Protein AF-A0A6M0JS28-F1 (afdb_monomer)

Structure (mmCIF, N/CA/C/O backbone):
data_AF-A0A6M0JS28-F1
#
_entry.id   AF-A0A6M0JS28-F1
#
loop_
_atom_site.group_PDB
_atom_site.id
_atom_site.type_symbol
_atom_site.label_atom_id
_atom_site.label_alt_id
_atom_site.label_comp_id
_atom_site.label_asym_id
_atom_site.label_entity_id
_atom_site.label_seq_id
_atom_site.pdbx_PDB_ins_code
_atom_site.Cartn_x
_atom_site.Cartn_y
_atom_site.Cartn_z
_atom_site.occupancy
_atom_site.B_iso_or_equiv
_atom_site.auth_seq_id
_atom_site.auth_comp_id
_atom_site.auth_asym_id
_atom_site.auth_atom_id
_atom_site.pdbx_PDB_model_num
ATOM 1 N N . MET A 1 1 ? 9.566 23.009 -10.080 1.00 44.12 1 MET A N 1
ATOM 2 C CA . MET A 1 1 ? 10.390 22.094 -10.897 1.00 44.12 1 MET A CA 1
ATOM 3 C C . MET A 1 1 ? 10.088 20.653 -10.479 1.00 44.12 1 MET A C 1
ATOM 5 O O . MET A 1 1 ? 10.624 20.235 -9.464 1.00 44.12 1 MET A O 1
ATOM 9 N N . PRO A 1 2 ? 9.168 19.932 -11.157 1.00 49.81 2 PRO A N 1
ATOM 10 C CA . PRO A 1 2 ? 8.774 18.559 -10.805 1.00 49.81 2 PRO A CA 1
ATOM 11 C C . PRO A 1 2 ? 9.273 17.462 -11.776 1.00 49.81 2 PRO A C 1
ATOM 13 O O . PRO A 1 2 ? 8.940 16.294 -11.600 1.00 49.81 2 PRO A O 1
ATOM 16 N N . THR A 1 3 ? 10.061 17.802 -12.799 1.00 51.97 3 THR A N 1
ATOM 17 C CA . THR A 1 3 ? 10.463 16.901 -13.901 1.00 51.97 3 THR A CA 1
ATOM 18 C C . THR A 1 3 ? 11.464 15.809 -13.516 1.00 51.97 3 THR A C 1
ATOM 20 O O . THR A 1 3 ? 11.512 14.779 -14.184 1.00 51.97 3 THR A O 1
ATOM 23 N N . ASP A 1 4 ? 12.225 15.999 -12.440 1.00 59.59 4 ASP A N 1
ATOM 24 C CA . ASP A 1 4 ? 13.344 15.119 -12.081 1.00 59.59 4 ASP A CA 1
ATOM 25 C C . ASP A 1 4 ? 12.860 13.763 -11.528 1.00 59.59 4 ASP A C 1
ATOM 27 O O . ASP A 1 4 ? 13.203 12.693 -12.023 1.00 59.59 4 ASP A O 1
ATOM 31 N N . THR A 1 5 ? 11.893 13.794 -10.604 1.00 58.31 5 THR A N 1
ATOM 32 C CA . THR A 1 5 ? 11.297 12.574 -10.014 1.00 58.31 5 THR A CA 1
ATOM 33 C C . THR A 1 5 ? 10.550 11.677 -11.005 1.00 58.31 5 THR A C 1
ATOM 35 O O . THR A 1 5 ? 10.332 10.501 -10.729 1.00 58.31 5 THR A O 1
ATOM 38 N N . LEU A 1 6 ? 10.129 12.226 -12.146 1.00 61.44 6 LEU A N 1
ATOM 39 C CA . LEU A 1 6 ? 9.387 11.499 -13.176 1.00 61.44 6 LEU A CA 1
ATOM 40 C C . LEU A 1 6 ? 10.319 10.664 -14.061 1.00 61.44 6 LEU A C 1
ATOM 42 O O . LEU A 1 6 ? 9.947 9.568 -14.467 1.00 61.44 6 LEU A O 1
ATOM 46 N N . HIS A 1 7 ? 11.541 11.146 -14.303 1.00 69.25 7 HIS A N 1
ATOM 47 C CA . HIS A 1 7 ? 12.569 10.383 -15.015 1.00 69.25 7 HIS A CA 1
ATOM 48 C C . HIS A 1 7 ? 13.110 9.239 -14.148 1.00 69.25 7 HIS A C 1
ATOM 50 O O . HIS A 1 7 ? 13.369 8.151 -14.656 1.00 69.25 7 HIS A O 1
ATOM 56 N N . ARG A 1 8 ? 13.171 9.438 -12.827 1.00 85.31 8 ARG A N 1
ATOM 57 C CA . ARG A 1 8 ? 13.569 8.396 -11.869 1.00 85.31 8 ARG A CA 1
ATOM 58 C C . ARG A 1 8 ? 12.622 7.200 -11.834 1.00 85.31 8 ARG A C 1
ATOM 60 O O . ARG A 1 8 ? 13.072 6.073 -11.675 1.00 85.31 8 ARG A O 1
ATOM 67 N N . ASP A 1 9 ? 11.311 7.400 -11.994 1.00 87.44 9 ASP A N 1
ATOM 68 C CA . ASP A 1 9 ? 10.382 6.258 -12.023 1.00 87.44 9 ASP A CA 1
ATOM 69 C C . ASP A 1 9 ? 10.607 5.398 -13.280 1.00 87.44 9 ASP A C 1
ATOM 71 O O . ASP A 1 9 ? 10.405 4.189 -13.219 1.00 87.44 9 ASP A O 1
ATOM 75 N N . ALA A 1 10 ? 11.063 5.981 -14.396 1.00 92.31 10 ALA A N 1
ATOM 76 C CA . ALA A 1 10 ? 11.447 5.217 -15.581 1.00 92.31 10 ALA A CA 1
ATOM 77 C C . ALA A 1 10 ? 12.715 4.382 -15.337 1.00 92.31 10 ALA A C 1
ATOM 79 O O . ALA A 1 10 ? 12.742 3.220 -15.732 1.00 92.31 10 ALA A O 1
ATOM 80 N N . GLU A 1 11 ? 13.710 4.944 -14.646 1.00 94.38 11 GLU A N 1
ATOM 81 C CA . GLU A 1 11 ? 14.916 4.227 -14.207 1.00 94.38 11 GLU A CA 1
ATOM 82 C C . GLU A 1 11 ? 14.564 3.065 -13.271 1.00 94.38 11 GLU A C 1
ATOM 84 O O . GLU A 1 11 ? 15.036 1.947 -13.465 1.00 94.38 11 GLU A O 1
ATOM 89 N N . LEU A 1 12 ? 13.650 3.284 -12.320 1.00 94.88 12 LEU A N 1
ATOM 90 C CA . LEU A 1 12 ? 13.140 2.217 -11.461 1.00 94.88 12 LEU A CA 1
ATOM 91 C C . LEU A 1 12 ? 12.555 1.060 -12.283 1.00 94.88 12 LEU A C 1
ATOM 93 O O . LEU A 1 12 ? 12.798 -0.091 -11.943 1.00 94.88 12 LEU A O 1
ATOM 97 N N . LEU A 1 13 ? 11.825 1.323 -13.375 1.00 95.50 13 LEU A N 1
ATOM 98 C CA . LEU A 1 13 ? 11.325 0.240 -14.233 1.00 95.50 13 LEU A CA 1
ATOM 99 C C . LEU A 1 13 ? 12.459 -0.584 -14.856 1.00 95.50 13 LEU A C 1
ATOM 101 O O . LEU A 1 13 ? 12.306 -1.796 -14.978 1.00 95.50 13 LEU A O 1
ATOM 105 N N . ASP A 1 14 ? 13.580 0.034 -15.231 1.00 95.50 14 ASP A N 1
ATOM 106 C CA . ASP A 1 14 ? 14.743 -0.699 -15.748 1.00 95.50 14 ASP A CA 1
ATOM 107 C C . ASP A 1 14 ? 15.440 -1.507 -14.659 1.00 95.50 14 ASP A C 1
ATOM 109 O O . ASP A 1 14 ? 15.762 -2.672 -14.881 1.00 95.50 14 ASP A O 1
ATOM 113 N N . VAL A 1 15 ? 15.581 -0.940 -13.460 1.00 95.19 15 VAL A N 1
ATOM 114 C CA . VAL A 1 15 ? 16.108 -1.663 -12.295 1.00 95.19 15 VAL A CA 1
ATOM 115 C C . VAL A 1 15 ? 15.240 -2.881 -11.977 1.00 95.19 15 VAL A C 1
ATOM 117 O O . VAL A 1 15 ? 15.771 -3.961 -11.746 1.00 95.19 15 VAL A O 1
ATOM 120 N N . LEU A 1 16 ? 13.909 -2.756 -12.045 1.00 95.50 16 LEU A N 1
ATOM 121 C CA . LEU A 1 16 ? 12.998 -3.891 -11.864 1.00 95.50 16 LEU A CA 1
ATOM 122 C C . LEU A 1 16 ? 13.144 -4.944 -12.965 1.00 95.50 16 LEU A C 1
ATOM 124 O O . LEU A 1 16 ? 13.027 -6.131 -12.677 1.00 95.50 16 LEU A O 1
ATOM 128 N N . LYS A 1 17 ? 13.383 -4.535 -14.217 1.00 95.06 17 LYS A N 1
ATOM 129 C CA . LYS A 1 17 ? 13.618 -5.491 -15.307 1.00 95.06 17 LYS A CA 1
ATOM 130 C C . LYS A 1 17 ? 14.851 -6.330 -15.051 1.00 95.06 17 LYS A C 1
ATOM 132 O O . LYS A 1 17 ? 14.779 -7.542 -15.195 1.00 95.06 17 LYS A O 1
ATOM 137 N N . THR A 1 18 ? 15.942 -5.688 -14.654 1.00 93.88 18 THR A N 1
ATOM 138 C CA . THR A 1 18 ? 17.190 -6.383 -14.346 1.00 93.88 18 THR A CA 1
ATOM 139 C C . THR A 1 18 ? 17.042 -7.241 -13.093 1.00 93.88 18 THR A C 1
ATOM 141 O O . THR A 1 18 ? 17.352 -8.424 -13.132 1.00 93.88 18 THR A O 1
ATOM 144 N N . GLY A 1 19 ? 16.519 -6.679 -12.000 1.00 91.00 19 GLY A N 1
ATOM 145 C CA . GLY A 1 19 ? 16.440 -7.369 -10.712 1.00 91.00 19 GLY A CA 1
ATOM 146 C C . GLY A 1 19 ? 15.487 -8.560 -10.684 1.00 91.00 19 GLY A C 1
ATOM 147 O O . GLY A 1 19 ? 15.741 -9.518 -9.969 1.00 91.00 19 GLY A O 1
ATOM 148 N N . PHE A 1 20 ? 14.405 -8.531 -11.465 1.00 91.69 20 PHE A N 1
ATOM 149 C CA . PHE A 1 20 ? 13.419 -9.619 -11.513 1.00 91.69 20 PHE A CA 1
ATOM 150 C C . PHE A 1 20 ? 13.463 -10.435 -12.814 1.00 91.69 20 PHE A C 1
ATOM 152 O O . PHE A 1 20 ? 12.514 -11.169 -13.089 1.00 91.69 20 PHE A O 1
ATOM 159 N N . ASP A 1 21 ? 14.513 -10.280 -13.626 1.00 92.62 21 ASP A N 1
ATOM 160 C CA . ASP A 1 21 ? 14.675 -10.944 -14.930 1.00 92.62 21 ASP A CA 1
ATOM 161 C C . ASP A 1 21 ? 13.445 -10.789 -15.858 1.00 92.62 21 ASP A C 1
ATOM 163 O O . ASP A 1 21 ? 12.924 -11.723 -16.474 1.00 92.62 21 ASP A O 1
ATOM 167 N N . LEU A 1 22 ? 12.913 -9.564 -15.938 1.00 94.31 22 LEU A N 1
ATOM 168 C CA . LEU A 1 22 ? 11.749 -9.242 -16.765 1.00 94.31 22 LEU A CA 1
ATOM 169 C C . LEU A 1 22 ? 12.210 -8.742 -18.139 1.00 94.31 22 LEU A C 1
ATOM 171 O O . LEU A 1 22 ? 12.595 -7.585 -18.320 1.00 94.31 22 LEU A O 1
ATOM 175 N N . GLY A 1 23 ? 12.079 -9.597 -19.150 1.00 91.00 23 GLY A N 1
ATOM 176 C CA . GLY A 1 23 ? 12.509 -9.320 -20.526 1.00 91.00 23 GLY A CA 1
ATOM 177 C C . GLY A 1 23 ? 11.775 -8.183 -21.256 1.00 91.00 23 GLY A C 1
ATOM 178 O O . GLY A 1 23 ? 12.196 -7.774 -22.338 1.00 91.00 23 GLY A O 1
ATOM 179 N N . SER A 1 24 ? 10.679 -7.637 -20.719 1.00 95.12 24 SER A N 1
ATOM 180 C CA . SER A 1 24 ? 9.904 -6.596 -21.406 1.00 95.12 24 SER A CA 1
ATOM 181 C C . SER A 1 24 ? 9.074 -5.711 -20.479 1.00 95.12 24 SER A C 1
ATOM 183 O O . SER A 1 24 ? 8.615 -6.129 -19.419 1.00 95.12 24 SER A O 1
ATOM 185 N N . ASP A 1 25 ? 8.761 -4.503 -20.950 1.00 94.25 25 ASP A N 1
ATOM 186 C CA . ASP A 1 25 ? 7.827 -3.581 -20.289 1.00 94.25 25 ASP A CA 1
ATOM 187 C C . ASP A 1 25 ? 6.424 -4.196 -20.111 1.00 94.25 25 ASP A C 1
ATOM 189 O O . ASP A 1 25 ? 5.693 -3.844 -19.187 1.00 94.25 25 ASP A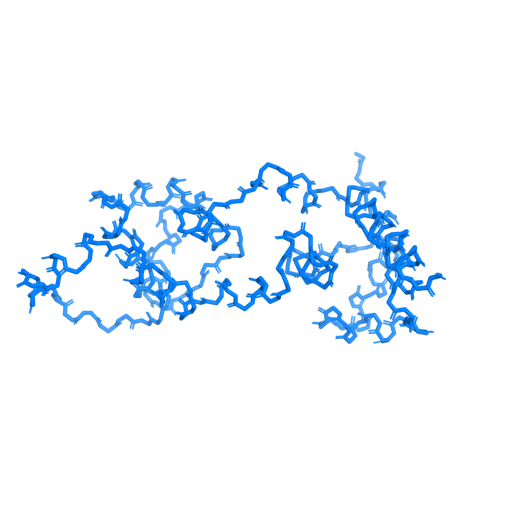 O 1
ATOM 193 N N . ALA A 1 26 ? 6.048 -5.157 -20.962 1.00 94.94 26 ALA A N 1
ATOM 194 C CA . ALA A 1 26 ? 4.818 -5.925 -20.802 1.00 94.94 26 ALA A CA 1
ATOM 195 C C . ALA A 1 26 ? 4.865 -6.861 -19.583 1.00 94.94 26 ALA A C 1
ATOM 197 O O . ALA A 1 26 ? 3.863 -6.983 -18.880 1.00 94.94 26 ALA A O 1
ATOM 198 N N . GLN A 1 27 ? 6.011 -7.492 -19.320 1.00 95.81 27 GLN A N 1
ATOM 199 C CA . GLN A 1 27 ? 6.215 -8.308 -18.122 1.00 95.81 27 GLN A CA 1
ATOM 200 C C . GLN A 1 27 ? 6.287 -7.438 -16.866 1.00 95.81 27 GLN A C 1
ATOM 202 O O . GLN A 1 27 ? 5.667 -7.791 -15.870 1.00 95.81 27 GLN A O 1
ATOM 207 N N . VAL A 1 28 ? 6.914 -6.257 -16.926 1.00 96.00 28 VAL A N 1
ATOM 208 C CA . VAL A 1 28 ? 6.884 -5.278 -15.819 1.00 96.00 28 VAL A CA 1
ATOM 209 C C . VAL A 1 28 ? 5.456 -4.820 -15.516 1.00 96.00 28 VAL A C 1
ATOM 211 O O . VAL A 1 28 ? 5.050 -4.763 -14.357 1.00 96.00 28 VAL A O 1
ATOM 214 N N . ALA A 1 29 ? 4.662 -4.534 -16.552 1.00 95.62 29 ALA A N 1
ATOM 215 C CA . ALA A 1 29 ? 3.252 -4.185 -16.402 1.00 95.62 29 ALA A CA 1
ATOM 216 C C . ALA A 1 29 ? 2.472 -5.302 -15.687 1.00 95.62 29 ALA A C 1
ATOM 218 O O . ALA A 1 29 ? 1.735 -5.029 -14.739 1.00 95.62 29 ALA A O 1
ATOM 219 N N . ALA A 1 30 ? 2.672 -6.554 -16.115 1.00 95.06 30 ALA A N 1
ATOM 220 C CA . ALA A 1 30 ? 2.045 -7.723 -15.506 1.00 95.06 30 ALA A CA 1
ATOM 221 C C . ALA A 1 30 ? 2.478 -7.906 -14.042 1.00 95.06 30 ALA A C 1
ATOM 223 O O . ALA A 1 30 ? 1.619 -8.033 -13.173 1.00 95.06 30 ALA A O 1
ATOM 224 N N . PHE A 1 31 ? 3.781 -7.820 -13.764 1.00 93.94 31 PHE A N 1
ATOM 225 C CA . PHE A 1 31 ? 4.363 -7.896 -12.422 1.00 93.94 31 PHE A CA 1
ATOM 226 C C . PHE A 1 31 ? 3.756 -6.849 -11.472 1.00 93.94 31 PHE A C 1
ATOM 228 O O . PHE A 1 31 ? 3.249 -7.171 -10.398 1.00 93.94 31 PHE A O 1
ATOM 235 N N . LEU A 1 32 ? 3.697 -5.585 -11.898 1.00 94.19 32 LEU A N 1
ATOM 236 C CA . LEU A 1 32 ? 3.118 -4.501 -11.096 1.00 94.19 32 LEU A CA 1
ATOM 237 C C . LEU A 1 32 ? 1.576 -4.517 -11.076 1.00 94.19 32 LEU A C 1
ATOM 239 O O . LEU A 1 32 ? 0.951 -3.846 -10.245 1.00 94.19 32 LEU A O 1
ATOM 243 N N . GLY A 1 33 ? 0.934 -5.305 -11.943 1.00 94.38 33 GLY A N 1
ATOM 244 C CA . GLY A 1 33 ? -0.517 -5.348 -12.127 1.00 94.38 33 GLY A CA 1
ATOM 245 C C . GLY A 1 33 ? -1.089 -4.029 -12.652 1.00 94.38 33 GLY A C 1
ATOM 246 O O . GLY A 1 33 ? -2.102 -3.552 -12.145 1.00 94.38 33 GLY A O 1
ATOM 247 N N . ILE A 1 34 ? -0.408 -3.407 -13.615 1.00 95.69 34 ILE A N 1
ATOM 248 C CA . ILE A 1 34 ? -0.834 -2.172 -14.288 1.00 95.69 34 ILE A CA 1
ATOM 249 C C . ILE A 1 34 ? -0.860 -2.365 -15.803 1.00 95.69 34 ILE A C 1
ATOM 251 O O . ILE A 1 34 ? -0.376 -3.359 -16.336 1.00 95.69 34 ILE A O 1
ATOM 255 N N . THR A 1 35 ? -1.449 -1.412 -16.525 1.00 95.75 35 THR A N 1
ATOM 256 C CA . THR A 1 35 ? -1.544 -1.503 -17.987 1.00 95.75 35 THR A CA 1
ATOM 257 C C . THR A 1 35 ? -0.233 -1.109 -18.670 1.00 95.75 35 THR A C 1
ATOM 259 O O . THR A 1 35 ? 0.544 -0.306 -18.146 1.00 95.75 35 THR A O 1
ATOM 262 N N . ARG A 1 36 ? -0.019 -1.595 -19.900 1.00 94.75 36 ARG A N 1
ATOM 263 C CA . ARG A 1 36 ? 1.101 -1.150 -20.752 1.00 94.75 36 ARG A CA 1
ATOM 264 C C . ARG A 1 36 ? 1.065 0.358 -21.011 1.00 94.75 36 ARG A C 1
ATOM 266 O O . ARG A 1 36 ? 2.109 0.995 -21.046 1.00 94.75 36 ARG A O 1
ATOM 273 N N . THR A 1 37 ? -0.129 0.939 -21.131 1.00 95.00 37 THR A N 1
ATOM 274 C CA . THR A 1 37 ? -0.311 2.390 -21.281 1.00 95.00 37 THR A CA 1
ATOM 275 C C . THR A 1 37 ? 0.189 3.147 -20.053 1.00 95.00 37 THR A C 1
ATOM 277 O O . THR A 1 37 ? 0.812 4.196 -20.186 1.00 95.00 37 THR A O 1
ATOM 280 N N . THR A 1 38 ? -0.027 2.604 -18.851 1.00 94.12 38 THR A N 1
ATOM 281 C CA . THR A 1 38 ? 0.519 3.170 -17.612 1.00 94.12 38 THR A CA 1
ATOM 282 C C . THR A 1 38 ? 2.045 3.121 -17.614 1.00 94.12 38 THR A C 1
ATOM 284 O O . THR A 1 38 ? 2.665 4.142 -17.336 1.00 94.12 38 THR A O 1
ATOM 287 N N . ILE A 1 39 ? 2.648 1.986 -17.992 1.00 95.38 39 ILE A N 1
ATOM 288 C CA . ILE A 1 39 ? 4.109 1.872 -18.137 1.00 95.38 39 ILE A CA 1
ATOM 289 C C . ILE A 1 39 ? 4.641 2.900 -19.136 1.00 95.38 39 ILE A C 1
ATOM 291 O O . ILE A 1 39 ? 5.555 3.645 -18.804 1.00 95.38 39 ILE A O 1
ATOM 295 N N . HIS A 1 40 ? 4.029 3.014 -20.315 1.00 94.19 40 HIS A N 1
ATOM 296 C CA . HIS A 1 40 ? 4.422 4.000 -21.320 1.00 94.19 40 HIS A CA 1
ATOM 297 C C . HIS A 1 40 ? 4.363 5.438 -20.775 1.00 94.19 40 HIS A C 1
ATOM 299 O O . HIS A 1 40 ? 5.298 6.216 -20.954 1.00 94.19 40 HIS A O 1
ATOM 305 N N . SER A 1 41 ? 3.304 5.791 -20.043 1.00 93.44 41 SER A N 1
ATOM 306 C CA . SER A 1 41 ? 3.205 7.100 -19.388 1.00 93.44 41 SER A CA 1
ATOM 307 C C . SER A 1 41 ? 4.298 7.320 -18.340 1.00 93.44 41 SER A C 1
ATOM 309 O O . SER A 1 41 ? 4.831 8.422 -18.266 1.00 93.44 41 SER A O 1
ATOM 311 N N . VAL A 1 42 ? 4.664 6.300 -17.559 1.00 93.88 42 VAL A N 1
ATOM 312 C CA . VAL A 1 42 ? 5.772 6.388 -16.591 1.00 93.88 42 VAL A CA 1
ATOM 313 C C . VAL A 1 42 ? 7.113 6.565 -17.308 1.00 93.88 42 VAL A C 1
ATOM 315 O O . VAL A 1 42 ? 7.864 7.472 -16.967 1.00 93.88 42 VAL A O 1
ATOM 318 N N . ARG A 1 43 ? 7.377 5.785 -18.364 1.00 93.12 43 ARG A N 1
ATOM 319 C CA . ARG A 1 43 ? 8.594 5.881 -19.192 1.00 93.12 43 ARG A CA 1
ATOM 320 C C . ARG A 1 43 ? 8.824 7.280 -19.759 1.00 93.12 43 ARG A C 1
ATOM 322 O O . ARG A 1 43 ? 9.956 7.739 -19.825 1.00 93.12 43 ARG A O 1
ATOM 329 N N . HIS A 1 44 ? 7.751 7.964 -20.151 1.00 91.38 44 HIS A N 1
ATOM 330 C CA . HIS A 1 44 ? 7.814 9.326 -20.687 1.00 91.38 44 HIS A CA 1
ATOM 331 C C . HIS A 1 44 ? 7.663 10.419 -19.624 1.00 91.38 44 HIS A C 1
ATOM 333 O O . HIS A 1 44 ? 7.415 11.574 -19.972 1.00 91.38 44 HIS A O 1
ATOM 339 N N . GLY A 1 45 ? 7.742 10.069 -18.337 1.00 88.12 45 GLY A N 1
ATOM 340 C CA . GLY A 1 45 ? 7.615 11.017 -17.237 1.00 88.12 45 GLY A CA 1
ATOM 341 C C . GLY A 1 45 ? 6.255 11.719 -17.175 1.00 88.12 45 GLY A C 1
ATOM 342 O O . GLY A 1 45 ? 6.142 12.819 -16.649 1.00 88.12 45 GLY A O 1
ATOM 343 N N . LYS A 1 46 ? 5.204 11.111 -17.731 1.00 88.75 46 LYS A N 1
ATOM 344 C CA . LYS A 1 46 ? 3.824 11.626 -17.703 1.00 88.75 46 LYS A CA 1
ATOM 345 C C . LYS A 1 46 ? 3.035 11.111 -16.499 1.00 88.75 46 LYS A C 1
ATOM 347 O O . LYS A 1 46 ? 1.975 11.646 -16.190 1.00 88.75 46 LYS A O 1
ATOM 352 N N . ALA A 1 47 ? 3.525 10.064 -15.838 1.00 89.88 47 ALA A N 1
ATOM 353 C CA . ALA A 1 47 ? 2.909 9.459 -14.665 1.00 89.88 47 ALA A CA 1
ATOM 354 C C . ALA A 1 47 ? 3.975 8.949 -13.686 1.00 89.88 47 ALA A C 1
ATOM 356 O O . ALA A 1 47 ? 5.127 8.751 -14.062 1.00 89.88 47 ALA A O 1
ATOM 357 N N . ARG A 1 48 ? 3.564 8.705 -12.438 1.00 90.44 48 ARG A N 1
ATOM 358 C CA . ARG A 1 48 ? 4.372 8.037 -11.407 1.00 90.44 48 ARG A CA 1
ATOM 359 C C . ARG A 1 48 ? 3.740 6.713 -11.015 1.00 90.44 48 ARG A C 1
ATOM 361 O O . ARG A 1 48 ? 2.524 6.545 -11.132 1.00 90.44 48 ARG A O 1
ATOM 368 N N . LEU A 1 49 ? 4.550 5.799 -10.495 1.00 91.75 49 LEU A N 1
ATOM 369 C CA . LEU A 1 49 ? 4.048 4.588 -9.862 1.00 91.75 49 LEU A CA 1
ATOM 370 C C . LEU A 1 49 ? 3.284 4.942 -8.585 1.00 91.75 49 LEU A C 1
ATOM 372 O O . LEU A 1 49 ? 3.792 5.637 -7.701 1.00 91.75 49 LEU A O 1
ATOM 376 N N . GLY A 1 50 ? 2.059 4.429 -8.491 1.00 91.69 50 GLY A N 1
ATOM 377 C CA . GLY A 1 50 ? 1.224 4.579 -7.311 1.00 91.69 50 GLY A CA 1
ATOM 378 C C . GLY A 1 50 ? 1.791 3.824 -6.110 1.00 91.69 50 GLY A C 1
ATOM 379 O O . GLY A 1 50 ? 2.6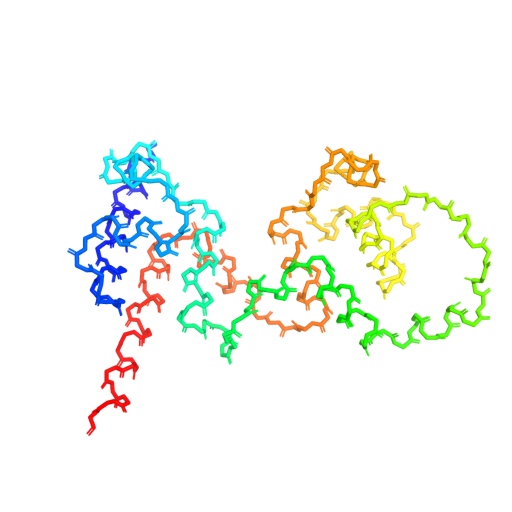13 2.913 -6.231 1.00 91.69 50 GLY A O 1
ATOM 380 N N . ILE A 1 51 ? 1.305 4.176 -4.920 1.00 91.19 51 ILE A N 1
ATOM 381 C CA . ILE A 1 51 ? 1.765 3.565 -3.667 1.00 91.19 51 ILE A CA 1
ATOM 382 C C . ILE A 1 51 ? 1.565 2.042 -3.637 1.00 91.19 51 ILE A C 1
ATOM 384 O O . ILE A 1 51 ? 2.388 1.335 -3.072 1.00 91.19 51 ILE A O 1
ATOM 388 N N . VAL A 1 52 ? 0.512 1.522 -4.278 1.00 91.25 52 VAL A N 1
ATOM 389 C CA . VAL A 1 52 ? 0.264 0.073 -4.357 1.00 91.25 52 VAL A CA 1
ATOM 390 C C . VAL A 1 52 ? 1.367 -0.623 -5.153 1.00 91.25 52 VAL A C 1
ATOM 392 O O . VAL A 1 52 ? 1.853 -1.663 -4.727 1.00 91.25 52 VAL A O 1
ATOM 395 N N . GLN A 1 53 ? 1.802 -0.044 -6.277 1.00 94.56 53 GLN A N 1
ATOM 396 C CA . GLN A 1 53 ? 2.903 -0.594 -7.074 1.00 94.56 53 GLN A CA 1
ATOM 397 C C . GLN A 1 53 ? 4.221 -0.541 -6.298 1.00 9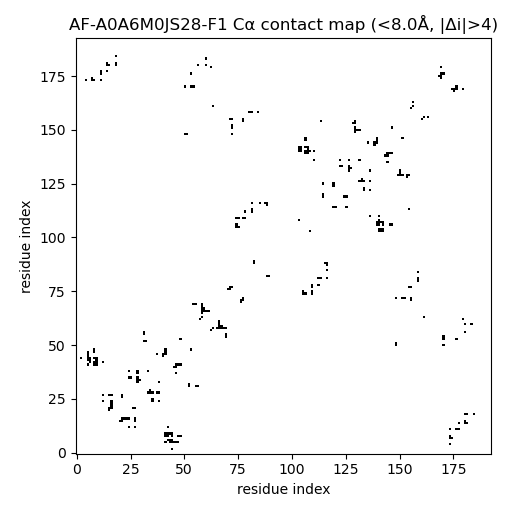4.56 53 GLN A C 1
ATOM 399 O O . GLN A 1 53 ? 4.962 -1.516 -6.294 1.00 94.56 53 GLN A O 1
ATOM 404 N N . ARG A 1 54 ? 4.482 0.556 -5.578 1.00 94.44 54 ARG A N 1
ATOM 405 C CA . ARG A 1 54 ? 5.664 0.677 -4.709 1.00 94.44 54 ARG A CA 1
ATOM 406 C C . ARG A 1 54 ? 5.655 -0.360 -3.583 1.00 94.44 54 ARG A C 1
ATOM 408 O O . ARG A 1 54 ? 6.671 -0.995 -3.338 1.00 94.44 54 ARG A O 1
ATOM 415 N N . LEU A 1 55 ? 4.500 -0.599 -2.960 1.00 91.44 55 LEU A N 1
ATOM 416 C CA . LEU A 1 55 ? 4.343 -1.647 -1.949 1.00 91.44 55 LEU A CA 1
ATOM 417 C C . LEU A 1 55 ? 4.540 -3.054 -2.516 1.00 91.44 55 LEU A C 1
ATOM 419 O O . LEU A 1 55 ? 5.150 -3.874 -1.843 1.00 91.44 55 LEU A O 1
ATOM 423 N N . LYS A 1 56 ? 4.084 -3.330 -3.746 1.00 91.94 56 LYS A N 1
ATOM 424 C CA . LYS A 1 56 ? 4.370 -4.606 -4.428 1.00 91.94 56 LYS A CA 1
ATOM 425 C C . LYS A 1 56 ? 5.862 -4.837 -4.580 1.00 91.94 56 LYS A C 1
ATOM 427 O O . LYS A 1 56 ? 6.335 -5.922 -4.272 1.00 91.94 56 LYS A O 1
ATOM 432 N N . ILE A 1 57 ? 6.599 -3.813 -5.003 1.00 94.06 57 ILE A N 1
ATOM 433 C CA . ILE A 1 57 ? 8.055 -3.902 -5.135 1.00 94.06 57 ILE A CA 1
ATOM 434 C C . ILE A 1 57 ? 8.685 -4.238 -3.776 1.00 94.06 57 ILE A C 1
ATOM 436 O O . ILE A 1 57 ? 9.444 -5.198 -3.690 1.00 94.06 57 ILE A O 1
ATOM 440 N N . LEU A 1 58 ? 8.311 -3.516 -2.711 1.00 91.81 58 LEU A N 1
ATOM 441 C CA . LEU A 1 58 ? 8.815 -3.772 -1.354 1.00 91.81 58 LEU A CA 1
ATOM 442 C C . LEU A 1 58 ? 8.489 -5.176 -0.833 1.00 91.81 58 LEU A C 1
ATOM 444 O O . LEU A 1 58 ? 9.316 -5.790 -0.160 1.00 91.81 58 LEU A O 1
ATOM 448 N N . ASP A 1 59 ? 7.290 -5.672 -1.128 1.00 89.62 59 ASP A N 1
ATOM 449 C CA . ASP A 1 59 ? 6.855 -7.009 -0.733 1.00 89.62 59 ASP A CA 1
ATOM 450 C C . ASP A 1 59 ? 7.675 -8.100 -1.435 1.00 89.62 59 ASP A C 1
ATOM 452 O O . ASP A 1 59 ? 8.136 -9.050 -0.800 1.00 89.62 59 ASP A O 1
ATOM 456 N N . HIS A 1 60 ? 7.934 -7.928 -2.735 1.00 89.81 60 HIS A N 1
ATOM 457 C CA . HIS A 1 60 ? 8.708 -8.882 -3.527 1.00 89.81 60 HIS A CA 1
ATOM 458 C C . HIS A 1 60 ? 10.179 -8.964 -3.109 1.00 89.81 60 HIS A C 1
ATOM 460 O O . HIS A 1 60 ? 10.707 -10.071 -3.011 1.00 89.81 60 HIS A O 1
ATOM 466 N N . ILE A 1 61 ? 10.815 -7.832 -2.791 1.00 89.69 61 ILE A N 1
ATOM 467 C CA . ILE A 1 61 ? 12.200 -7.820 -2.282 1.00 89.69 61 ILE A CA 1
ATOM 468 C C . ILE A 1 61 ? 12.297 -8.219 -0.800 1.00 89.69 61 ILE A C 1
ATOM 470 O O . ILE A 1 61 ? 13.381 -8.215 -0.225 1.00 89.69 61 ILE A O 1
ATOM 474 N N . GLY A 1 62 ? 11.169 -8.533 -0.146 1.00 85.25 62 GLY A N 1
ATOM 475 C CA . GLY A 1 62 ? 11.139 -8.898 1.269 1.00 85.25 62 GLY A CA 1
ATOM 476 C C . GLY A 1 62 ? 11.676 -7.790 2.175 1.00 85.25 62 GLY A C 1
ATOM 477 O O . GLY A 1 62 ? 12.374 -8.081 3.142 1.00 85.25 62 GLY A O 1
ATOM 478 N N . PHE A 1 63 ? 11.360 -6.525 1.878 1.00 83.69 63 PHE A N 1
ATOM 479 C CA . PHE A 1 63 ? 11.973 -5.348 2.511 1.00 83.69 63 PHE A CA 1
ATOM 480 C C . PHE A 1 63 ? 11.918 -5.348 4.051 1.00 83.69 63 PHE A C 1
ATOM 482 O O . PHE A 1 63 ? 12.820 -4.837 4.712 1.00 83.69 63 PHE A O 1
ATOM 489 N N . LEU A 1 64 ? 10.874 -5.945 4.636 1.00 75.88 64 LEU A N 1
ATOM 490 C CA . LEU A 1 64 ? 10.731 -6.130 6.084 1.00 75.88 64 LEU A CA 1
ATOM 491 C C . LEU A 1 64 ? 10.995 -7.563 6.566 1.00 75.88 64 LEU A C 1
ATOM 493 O O . LEU A 1 64 ? 10.449 -7.984 7.582 1.00 75.88 64 LEU A O 1
ATOM 497 N N . HIS A 1 65 ? 11.820 -8.326 5.855 1.00 68.31 65 HIS A N 1
ATOM 498 C CA . HIS A 1 65 ? 12.142 -9.724 6.171 1.00 68.31 65 HIS A CA 1
ATOM 499 C C . HIS A 1 65 ? 10.918 -10.667 6.180 1.00 68.31 65 HIS A C 1
ATOM 501 O O . HIS A 1 65 ? 10.992 -11.787 6.678 1.00 68.31 65 HIS A O 1
ATOM 507 N N . SER A 1 66 ? 9.789 -10.237 5.607 1.00 64.38 66 SER A N 1
ATOM 508 C CA . SER A 1 66 ? 8.586 -11.043 5.396 1.00 64.38 66 SER A CA 1
ATOM 509 C C . SER A 1 66 ? 8.063 -10.780 3.991 1.00 64.38 66 SER A C 1
ATOM 511 O O . SER A 1 66 ? 7.735 -9.642 3.660 1.00 64.38 66 SER A O 1
ATOM 513 N N . ARG A 1 67 ? 7.956 -11.838 3.184 1.00 64.19 67 ARG A N 1
ATOM 514 C CA . ARG A 1 67 ? 7.156 -11.839 1.949 1.00 64.19 67 ARG A CA 1
ATOM 515 C C . ARG A 1 67 ? 5.667 -11.937 2.345 1.00 64.19 67 ARG A C 1
ATOM 517 O O . ARG A 1 67 ? 5.383 -12.452 3.427 1.00 64.19 67 ARG A O 1
ATOM 524 N N . GLN A 1 68 ? 4.737 -11.463 1.509 1.00 71.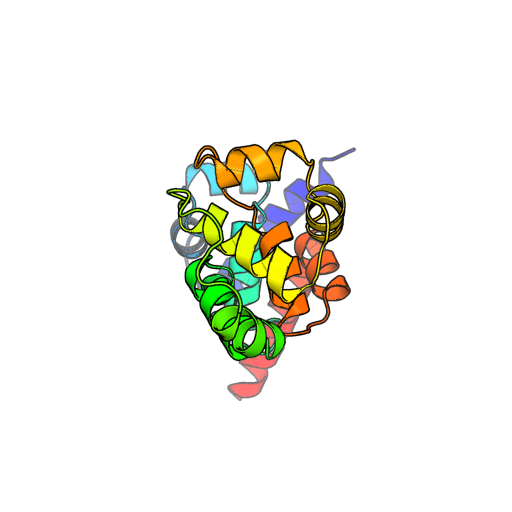50 68 GLN A N 1
ATOM 525 C CA . GLN A 1 68 ? 3.268 -11.428 1.732 1.00 71.50 68 GLN A CA 1
ATOM 526 C C . GLN A 1 68 ? 2.753 -10.293 2.632 1.00 71.50 68 GLN A C 1
ATOM 528 O O . GLN A 1 68 ? 1.648 -10.336 3.188 1.00 71.50 68 GLN A O 1
ATOM 533 N N . TRP A 1 69 ? 3.524 -9.224 2.773 1.00 77.44 69 TRP A N 1
ATOM 534 C CA . TRP A 1 69 ? 3.124 -8.068 3.550 1.00 77.44 69 TRP A CA 1
ATOM 535 C C . TRP A 1 69 ? 1.893 -7.369 2.953 1.00 77.44 69 TRP A C 1
ATOM 537 O O . TRP A 1 69 ? 1.014 -6.924 3.697 1.00 77.44 69 TRP A O 1
ATOM 547 N N . LEU A 1 70 ? 1.754 -7.362 1.624 1.00 80.75 70 LEU A N 1
ATOM 548 C CA . LEU A 1 70 ? 0.564 -6.832 0.955 1.00 80.75 70 LEU A CA 1
ATOM 549 C C . LEU A 1 70 ? -0.722 -7.566 1.330 1.00 80.75 70 LEU A C 1
ATOM 551 O O . LEU A 1 70 ? -1.743 -6.918 1.559 1.00 80.75 70 LEU A O 1
ATOM 555 N N . GLU A 1 71 ? -0.680 -8.894 1.435 1.00 83.62 71 GLU A N 1
ATOM 556 C CA . GLU A 1 71 ? -1.840 -9.677 1.863 1.00 83.62 71 GLU A CA 1
ATOM 557 C C . GLU A 1 71 ? -2.238 -9.309 3.287 1.00 83.62 71 GLU A C 1
ATOM 559 O O . GLU A 1 71 ? -3.420 -9.169 3.593 1.00 83.62 71 GLU A O 1
ATOM 564 N N . SER A 1 72 ? -1.265 -9.069 4.164 1.00 82.25 72 SER A N 1
ATOM 565 C CA . SER A 1 72 ? -1.563 -8.690 5.544 1.00 82.25 72 SER A CA 1
ATOM 566 C C . SER A 1 72 ? -2.204 -7.302 5.689 1.00 82.25 72 SER A C 1
ATOM 568 O O . SER A 1 72 ? -2.742 -7.008 6.753 1.00 82.25 72 SER A O 1
ATOM 570 N N . LEU A 1 73 ? -2.182 -6.467 4.639 1.00 86.00 73 LEU A N 1
ATOM 571 C CA . LEU A 1 73 ? -2.915 -5.199 4.588 1.00 86.00 73 LEU A CA 1
ATOM 572 C C . LEU A 1 73 ? -4.387 -5.379 4.199 1.00 86.00 73 LEU A C 1
ATOM 574 O O . LEU A 1 73 ? -5.148 -4.417 4.296 1.00 86.00 73 LEU A O 1
ATOM 578 N N . LEU A 1 74 ? -4.803 -6.569 3.753 1.00 88.00 74 LEU A N 1
ATOM 579 C CA . LEU A 1 74 ? -6.208 -6.832 3.459 1.00 88.00 74 LEU A CA 1
ATOM 580 C C . LEU A 1 74 ? -7.053 -6.725 4.736 1.00 88.00 74 LEU A C 1
ATOM 582 O O . LEU A 1 74 ? -6.599 -7.144 5.807 1.00 88.00 74 LEU A O 1
ATOM 586 N N . PRO A 1 75 ? -8.288 -6.205 4.640 1.00 86.75 75 PRO A N 1
ATOM 587 C CA . PRO A 1 75 ? -9.130 -5.967 5.807 1.00 86.75 75 PRO A CA 1
ATOM 588 C C . PRO A 1 75 ? -9.340 -7.195 6.692 1.00 86.75 75 PRO A C 1
ATOM 590 O O . PRO A 1 75 ? -9.194 -7.100 7.910 1.00 86.75 75 PRO A O 1
ATOM 593 N N . ASP A 1 76 ? -9.598 -8.357 6.093 1.00 88.62 76 ASP A N 1
ATOM 594 C CA . ASP A 1 76 ? -9.805 -9.608 6.827 1.00 88.62 76 ASP A CA 1
ATOM 595 C C . ASP A 1 76 ? -8.549 -10.042 7.586 1.00 88.62 76 ASP A C 1
ATOM 597 O O . ASP A 1 76 ? -8.616 -10.450 8.747 1.00 88.62 76 ASP A O 1
ATOM 601 N N . ASN A 1 77 ? -7.380 -9.886 6.963 1.00 88.56 77 ASN A N 1
ATOM 602 C CA . ASN A 1 77 ? -6.103 -10.254 7.564 1.00 88.56 77 ASN A CA 1
ATOM 603 C C . ASN A 1 77 ? -5.722 -9.311 8.708 1.00 88.56 77 ASN A C 1
ATOM 605 O O . ASN A 1 77 ? -5.271 -9.776 9.762 1.00 88.56 77 ASN A O 1
ATOM 609 N N . LEU A 1 78 ? -5.962 -8.006 8.543 1.00 89.81 78 LEU A N 1
ATOM 610 C CA . LEU A 1 78 ? -5.825 -7.027 9.621 1.00 89.81 78 LEU A CA 1
ATOM 611 C C . LEU A 1 78 ? -6.774 -7.362 10.769 1.00 89.81 78 LEU A C 1
ATOM 613 O O . LEU A 1 78 ? -6.332 -7.461 11.913 1.00 89.81 78 LEU A O 1
ATOM 617 N N . SER A 1 79 ? -8.043 -7.630 10.468 1.00 88.88 79 SER A N 1
ATOM 618 C CA . SER A 1 79 ? -9.042 -8.003 11.467 1.00 88.88 79 SER A CA 1
ATOM 619 C C . SER A 1 79 ? -8.643 -9.258 12.240 1.00 88.88 79 SER A C 1
ATOM 621 O O . SER A 1 79 ? -8.635 -9.265 13.475 1.00 88.88 79 SER A O 1
ATOM 623 N N . ALA A 1 80 ? -8.230 -10.311 11.537 1.00 87.75 80 ALA A N 1
ATOM 624 C CA . ALA A 1 80 ? -7.754 -11.546 12.145 1.00 87.75 80 ALA A CA 1
ATOM 625 C C . ALA A 1 80 ? -6.501 -11.326 13.004 1.00 87.75 80 ALA A C 1
ATOM 627 O O . ALA A 1 80 ? -6.328 -11.984 14.032 1.00 87.75 80 ALA A O 1
ATOM 628 N N . ARG A 1 81 ? -5.602 -10.422 12.602 1.00 88.69 81 ARG A N 1
ATOM 629 C CA . ARG A 1 81 ? -4.409 -10.086 13.387 1.00 88.69 81 ARG A CA 1
ATOM 630 C C . ARG A 1 81 ? -4.769 -9.309 14.650 1.00 88.69 81 ARG A C 1
ATOM 632 O O . ARG A 1 81 ? -4.327 -9.716 15.717 1.00 88.69 81 ARG A O 1
ATOM 639 N N . ILE A 1 82 ? -5.616 -8.285 14.557 1.00 89.06 82 ILE A N 1
ATOM 640 C CA . ILE A 1 82 ? -6.081 -7.499 15.712 1.00 89.06 82 ILE A CA 1
ATOM 641 C C . ILE A 1 82 ? -6.758 -8.400 16.749 1.00 89.06 82 ILE A C 1
ATOM 643 O O . ILE A 1 82 ? -6.481 -8.294 17.943 1.00 89.06 82 ILE A O 1
ATOM 647 N N . ARG A 1 83 ? -7.620 -9.324 16.303 1.00 87.06 83 ARG A N 1
ATOM 648 C CA . ARG A 1 83 ? -8.283 -10.287 17.197 1.00 87.06 83 ARG A CA 1
ATOM 649 C C . ARG A 1 83 ? -7.284 -11.203 17.906 1.00 87.06 83 ARG A C 1
ATOM 651 O O . ARG A 1 83 ? -7.488 -11.511 19.074 1.00 87.06 83 ARG A O 1
ATOM 658 N N . ARG A 1 84 ? -6.206 -11.613 17.227 1.00 84.94 84 ARG A N 1
ATOM 659 C CA . ARG A 1 84 ? -5.142 -12.444 17.816 1.00 84.94 84 ARG A CA 1
ATOM 660 C C . ARG A 1 84 ? -4.306 -11.694 18.852 1.00 84.94 84 ARG A C 1
ATOM 662 O O . ARG A 1 84 ? -3.919 -12.294 19.846 1.00 84.94 84 ARG A O 1
ATOM 669 N N . THR A 1 85 ? -4.013 -10.414 18.630 1.00 83.38 85 THR A N 1
ATOM 670 C CA . THR A 1 85 ? -3.124 -9.630 19.506 1.00 83.38 85 THR A CA 1
ATOM 671 C C . THR A 1 85 ? -3.849 -8.862 20.609 1.00 83.38 85 THR A C 1
ATOM 673 O O . THR A 1 85 ? -3.231 -8.503 21.610 1.00 83.38 85 THR A O 1
ATOM 676 N N . SER A 1 86 ? -5.153 -8.609 20.482 1.00 79.50 86 SER A N 1
ATOM 677 C CA . SER A 1 86 ? -5.896 -7.825 21.470 1.00 79.50 86 SER A CA 1
ATOM 678 C C . SER A 1 86 ? -6.527 -8.689 22.568 1.00 79.50 86 SER A C 1
ATOM 680 O O . SER A 1 86 ? -7.642 -9.197 22.437 1.00 79.50 86 SER A O 1
ATOM 682 N N . HIS A 1 87 ? -5.866 -8.756 23.726 1.00 66.19 87 HIS A N 1
ATOM 683 C CA . HIS A 1 87 ? -6.462 -9.290 24.961 1.00 66.19 87 HIS A CA 1
ATOM 684 C C . HIS A 1 87 ? -7.698 -8.490 25.425 1.00 66.19 87 HIS A C 1
ATOM 686 O O . HIS A 1 87 ? -8.613 -9.046 26.036 1.00 66.19 87 HIS A O 1
ATOM 692 N N . ALA A 1 88 ? -7.763 -7.191 25.107 1.00 61.09 88 ALA A N 1
ATOM 693 C CA . ALA A 1 88 ? -8.887 -6.322 25.452 1.00 61.09 88 ALA A CA 1
ATOM 694 C C . ALA A 1 88 ? -10.177 -6.691 24.695 1.00 61.09 88 ALA A C 1
ATOM 696 O O . ALA A 1 88 ? -11.268 -6.576 25.258 1.00 61.09 88 ALA A O 1
ATOM 697 N N . LEU A 1 89 ? -10.070 -7.185 23.454 1.00 62.66 89 LEU A N 1
ATOM 698 C CA . LEU A 1 89 ? -11.217 -7.701 22.698 1.00 62.66 89 LEU A CA 1
ATOM 699 C C . LEU A 1 89 ? -11.758 -9.003 23.298 1.00 62.66 89 LEU A C 1
ATOM 701 O O . LEU A 1 89 ? -12.975 -9.139 23.419 1.00 62.66 89 LEU A O 1
ATOM 705 N N . ALA A 1 90 ? -10.882 -9.905 23.756 1.00 60.16 90 ALA A N 1
ATOM 706 C CA . ALA A 1 90 ? -11.291 -11.127 24.454 1.00 60.16 90 ALA A CA 1
ATOM 707 C C . ALA A 1 90 ? -12.078 -10.817 25.745 1.00 60.16 90 ALA A C 1
ATOM 709 O O . ALA A 1 90 ? -13.072 -11.476 26.040 1.00 60.16 90 ALA A O 1
ATOM 710 N N . GLN A 1 91 ? -11.698 -9.765 26.481 1.00 60.16 91 GLN A N 1
ATOM 711 C CA . GLN A 1 91 ? -12.430 -9.324 27.677 1.00 60.16 91 GLN A CA 1
ATOM 712 C C . GLN A 1 91 ? -13.715 -8.539 27.358 1.00 60.16 91 GLN A C 1
ATOM 714 O O . GLN A 1 91 ? -14.705 -8.654 28.084 1.00 60.16 91 GLN A O 1
ATOM 719 N N . ARG A 1 92 ? -13.736 -7.740 26.280 1.00 58.75 92 ARG A N 1
ATOM 720 C CA . ARG A 1 92 ? -14.925 -6.973 25.870 1.00 58.75 92 ARG A CA 1
ATOM 721 C C . ARG A 1 92 ? -15.993 -7.843 25.213 1.00 58.75 92 ARG A C 1
ATOM 723 O O . ARG A 1 92 ? -17.154 -7.636 25.532 1.00 58.75 92 ARG A O 1
ATOM 730 N N . GLN A 1 93 ? -15.652 -8.859 24.418 1.00 56.69 93 GLN A N 1
ATOM 731 C CA . GLN A 1 93 ? -16.638 -9.785 23.831 1.00 56.69 93 GLN A CA 1
ATOM 732 C C . GLN A 1 93 ? -17.465 -10.542 24.884 1.00 56.69 93 GLN A C 1
ATOM 734 O O . GLN A 1 93 ? -18.638 -10.820 24.646 1.00 56.69 93 GLN A O 1
ATOM 739 N N . VAL A 1 94 ? -16.906 -10.796 26.074 1.00 50.78 94 VAL A N 1
ATOM 740 C CA . VAL A 1 94 ? -17.657 -11.352 27.217 1.00 50.78 94 VAL A CA 1
ATOM 741 C C . VAL A 1 94 ? -18.692 -10.352 27.764 1.00 50.78 94 VAL A C 1
ATOM 743 O O . VAL A 1 94 ? -19.709 -10.758 28.318 1.00 50.78 94 VAL A O 1
ATOM 746 N N . ARG A 1 95 ? -18.472 -9.041 27.586 1.00 48.78 95 ARG A N 1
ATOM 747 C CA . ARG A 1 95 ? -19.323 -7.957 28.113 1.00 48.78 95 ARG A CA 1
ATOM 748 C C . ARG A 1 95 ? -20.239 -7.297 27.078 1.00 48.78 95 ARG A C 1
ATOM 750 O O . ARG A 1 95 ? -21.260 -6.738 27.460 1.00 48.78 95 ARG A O 1
ATOM 757 N N . SER A 1 96 ? -19.913 -7.333 25.789 1.00 46.09 96 SER A N 1
ATOM 758 C CA . SER A 1 96 ? -20.605 -6.560 24.751 1.00 46.09 96 SER A CA 1
ATOM 759 C C . SER A 1 96 ? -21.265 -7.457 23.706 1.00 46.09 96 SER A C 1
ATOM 761 O O . SER A 1 96 ? -20.850 -7.500 22.553 1.00 46.09 96 SER A O 1
ATOM 763 N N . ARG A 1 97 ? -22.349 -8.132 24.101 1.00 46.22 97 ARG A N 1
ATOM 764 C CA . ARG A 1 97 ? -23.316 -8.772 23.186 1.00 46.22 97 ARG A CA 1
ATOM 765 C C . ARG A 1 97 ? -24.429 -7.810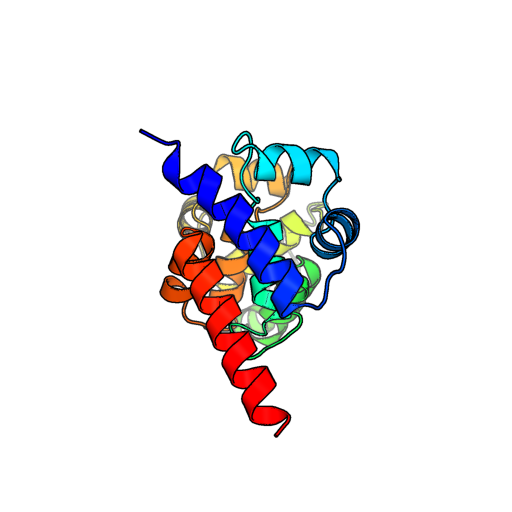 22.723 1.00 46.22 97 ARG A C 1
ATOM 767 O O . ARG A 1 97 ? -25.453 -8.253 22.223 1.00 46.22 97 ARG A O 1
ATOM 774 N N . GLN A 1 98 ? -24.254 -6.500 22.926 1.00 48.53 98 GLN A N 1
ATOM 775 C CA . GLN A 1 98 ? -25.320 -5.492 22.798 1.00 48.53 98 GLN A CA 1
ATOM 776 C C . GLN A 1 98 ? -24.895 -4.175 22.122 1.00 48.53 98 GLN A C 1
ATOM 778 O O . GLN A 1 98 ? -25.532 -3.143 22.320 1.00 48.53 98 GLN A O 1
ATOM 783 N N . ARG A 1 99 ? -23.844 -4.161 21.294 1.00 47.97 99 ARG A N 1
ATOM 784 C CA . ARG A 1 99 ? -23.663 -3.041 20.357 1.00 47.97 99 ARG A CA 1
ATOM 785 C C . ARG A 1 99 ? -24.350 -3.407 19.050 1.00 47.97 99 ARG A C 1
ATOM 787 O O . ARG A 1 99 ? -23.879 -4.292 18.354 1.00 47.97 99 ARG A O 1
ATOM 794 N N . ILE A 1 100 ? -25.496 -2.758 18.830 1.00 48.88 100 ILE A N 1
ATOM 795 C CA . ILE A 1 100 ? -26.227 -2.552 17.571 1.00 48.88 100 ILE A CA 1
ATOM 796 C C . ILE A 1 100 ? -25.528 -3.235 16.392 1.00 48.88 100 ILE A C 1
ATOM 798 O O . ILE A 1 100 ? -24.507 -2.737 15.921 1.00 48.88 100 ILE A O 1
ATOM 802 N N . THR A 1 101 ? -26.088 -4.348 15.920 1.00 48.03 101 THR A N 1
ATOM 803 C CA . THR A 1 101 ? -25.795 -4.923 14.605 1.00 48.03 101 THR A CA 1
ATOM 804 C C . THR A 1 101 ? -26.132 -3.870 13.556 1.00 48.03 101 THR A C 1
ATOM 806 O O . THR A 1 101 ? -27.267 -3.739 13.107 1.00 48.03 101 THR A O 1
ATOM 809 N N . ARG A 1 102 ? -25.154 -3.023 13.248 1.00 58.38 102 ARG A N 1
ATOM 810 C CA . ARG A 1 102 ? -25.124 -2.260 12.010 1.00 58.38 102 ARG A CA 1
ATOM 811 C C . ARG A 1 102 ? -24.690 -3.260 10.944 1.00 58.38 102 ARG A C 1
ATOM 813 O O . ARG A 1 102 ? -23.704 -3.956 11.172 1.00 58.38 102 ARG A O 1
ATOM 820 N N . ASP A 1 103 ? -25.411 -3.334 9.829 1.00 65.50 103 ASP A N 1
ATOM 821 C CA . ASP A 1 103 ? -24.920 -4.001 8.617 1.00 65.50 103 ASP A CA 1
ATOM 822 C C . ASP A 1 103 ? -23.730 -3.186 8.100 1.00 65.50 103 ASP A C 1
ATOM 824 O O . ASP A 1 103 ? -23.874 -2.281 7.278 1.00 65.50 103 ASP A O 1
ATOM 828 N N . LEU A 1 104 ? -22.564 -3.422 8.693 1.00 72.56 104 LEU A N 1
ATOM 829 C CA . LEU A 1 104 ? -21.302 -2.885 8.224 1.00 72.56 104 LEU A CA 1
ATOM 830 C C . LEU A 1 104 ? -20.733 -3.852 7.198 1.00 72.56 104 LEU A C 1
ATOM 832 O O . LEU A 1 104 ? -20.876 -5.068 7.313 1.00 72.56 104 LEU A O 1
ATOM 836 N N . ASP A 1 105 ? -20.071 -3.296 6.196 1.00 85.06 105 ASP A N 1
ATOM 837 C CA . ASP A 1 105 ? -19.202 -4.083 5.343 1.00 85.06 105 ASP A CA 1
ATOM 838 C C . ASP A 1 105 ? -17.876 -4.389 6.064 1.00 85.06 105 ASP A C 1
ATOM 840 O O . ASP A 1 105 ? -17.592 -3.892 7.159 1.00 85.06 105 ASP A O 1
ATOM 844 N N . VAL A 1 106 ? -17.038 -5.211 5.430 1.00 86.75 106 VAL A N 1
ATOM 845 C CA . VAL A 1 106 ? -15.755 -5.670 5.988 1.00 86.75 106 VAL A CA 1
ATOM 846 C C . VAL A 1 106 ? -14.855 -4.497 6.421 1.00 86.75 106 VAL A C 1
ATOM 848 O O . VAL A 1 106 ? -14.141 -4.582 7.423 1.00 86.75 106 VAL A O 1
ATOM 851 N N . GLU A 1 107 ? -14.886 -3.377 5.696 1.00 89.56 107 GLU A N 1
ATOM 852 C CA . GLU A 1 107 ? -14.108 -2.182 6.037 1.00 89.56 107 GLU A CA 1
ATOM 853 C C . GLU A 1 107 ? -14.669 -1.453 7.262 1.00 89.56 107 GLU A C 1
ATOM 855 O O . GLU A 1 107 ? -13.906 -1.034 8.139 1.00 89.56 107 GLU A O 1
ATOM 860 N N . GLY A 1 108 ? -15.993 -1.303 7.344 1.00 89.44 108 GLY A N 1
ATOM 861 C CA . GLY A 1 108 ? -16.663 -0.748 8.514 1.00 89.44 108 GLY A CA 1
ATOM 862 C C . GLY A 1 108 ? -16.386 -1.569 9.773 1.00 89.44 108 GLY A C 1
ATOM 863 O O . GLY A 1 108 ? -16.058 -0.997 10.816 1.00 89.44 108 GLY A O 1
ATOM 864 N N . GLU A 1 109 ? -16.434 -2.899 9.666 1.00 89.31 109 GLU A N 1
ATOM 865 C CA . GLU A 1 109 ? -16.083 -3.802 10.766 1.00 89.31 109 GLU A CA 1
ATOM 866 C C . GLU A 1 109 ? -14.625 -3.644 11.207 1.00 89.31 109 GLU A C 1
ATOM 868 O O . GLU A 1 109 ? -14.346 -3.585 12.408 1.00 89.31 109 GLU A O 1
ATOM 873 N N . LEU A 1 110 ? -13.688 -3.535 10.257 1.00 91.75 110 LEU A N 1
ATOM 874 C CA . LEU A 1 110 ? -12.280 -3.294 10.566 1.00 91.75 110 LEU A CA 1
ATOM 875 C C . LEU A 1 110 ? -12.098 -1.987 11.349 1.00 91.75 110 LEU A C 1
ATOM 877 O O . LEU A 1 110 ? -11.343 -1.962 12.321 1.00 91.75 110 LEU A O 1
ATOM 881 N N . LEU A 1 111 ? -12.771 -0.903 10.949 1.00 92.81 111 LEU A N 1
ATOM 882 C CA . LEU A 1 111 ? -12.665 0.383 11.645 1.00 92.81 111 LEU A CA 1
ATOM 883 C C . LEU A 1 111 ? -13.130 0.289 13.096 1.00 92.81 111 LEU A C 1
ATOM 885 O O . LEU A 1 111 ? -12.425 0.758 13.992 1.00 92.81 111 LEU A O 1
ATOM 889 N N . ASP A 1 112 ? -14.280 -0.336 13.331 1.00 89.19 112 ASP A N 1
ATOM 890 C CA . ASP A 1 112 ? -14.820 -0.511 14.679 1.00 89.19 112 ASP A CA 1
ATOM 891 C C . ASP A 1 112 ? -13.907 -1.412 15.523 1.00 89.19 112 ASP A C 1
ATOM 893 O O . ASP A 1 112 ? -13.624 -1.109 16.686 1.00 89.19 112 ASP A O 1
ATOM 897 N N . LEU A 1 113 ? -13.349 -2.460 14.915 1.00 89.75 113 LEU A N 1
ATOM 898 C CA . LEU A 1 113 ? -12.390 -3.350 15.558 1.00 89.75 113 LEU A CA 1
ATOM 899 C C . LEU A 1 113 ? -11.099 -2.626 15.966 1.00 89.75 113 LEU A C 1
ATOM 901 O O . LEU A 1 113 ? -10.625 -2.808 17.089 1.00 89.75 113 LEU A O 1
ATOM 905 N N . VAL A 1 114 ? -10.534 -1.796 15.083 1.00 91.94 114 VAL A N 1
ATOM 906 C CA . VAL A 1 114 ? -9.353 -0.969 15.384 1.00 91.94 114 VAL A CA 1
ATOM 907 C C . VAL A 1 114 ? -9.675 0.023 16.494 1.00 91.94 114 VAL A C 1
ATOM 909 O O . VAL A 1 114 ? -8.882 0.173 17.426 1.00 91.94 114 VAL A O 1
ATOM 912 N N . GLN A 1 115 ? -10.837 0.676 16.423 1.00 91.19 115 GLN A N 1
ATOM 913 C CA . GLN A 1 115 ? -11.274 1.630 17.435 1.00 91.19 115 GLN A CA 1
ATOM 914 C C . GLN A 1 115 ? -11.325 0.987 18.822 1.00 91.19 115 GLN A C 1
ATOM 916 O O . GLN A 1 115 ? -10.747 1.510 19.779 1.00 91.19 115 GLN A O 1
ATOM 921 N N . ASP A 1 116 ? -11.964 -0.178 18.917 1.00 88.94 116 ASP A N 1
ATOM 922 C CA . ASP A 1 116 ? -12.111 -0.903 20.170 1.00 88.94 116 ASP A CA 1
ATOM 923 C C . ASP A 1 116 ? -10.777 -1.461 20.679 1.00 88.94 116 ASP A C 1
ATOM 925 O O . ASP A 1 116 ? -10.497 -1.350 21.876 1.00 88.94 116 ASP A O 1
ATOM 929 N N . ALA A 1 117 ? -9.942 -2.019 19.798 1.00 88.75 117 ALA A N 1
ATOM 930 C CA . ALA A 1 117 ? -8.655 -2.603 20.169 1.00 88.75 117 ALA A CA 1
ATOM 931 C C . ALA A 1 117 ? -7.627 -1.556 20.621 1.00 88.75 117 ALA A C 1
ATOM 933 O O . ALA A 1 117 ? -6.828 -1.832 21.515 1.00 88.75 117 ALA A O 1
ATOM 934 N N . CYS A 1 118 ? -7.654 -0.359 20.031 1.00 88.69 118 CYS A N 1
ATOM 935 C CA . CYS A 1 118 ? -6.785 0.752 20.417 1.00 88.69 118 CYS A CA 1
ATOM 936 C C . CYS A 1 118 ? -7.358 1.603 21.559 1.00 88.69 118 CYS A C 1
ATOM 938 O O . CYS A 1 118 ? -6.630 2.408 22.134 1.00 88.69 118 CYS A O 1
ATOM 940 N N . GLY A 1 119 ? -8.637 1.423 21.905 1.00 88.25 119 GLY A N 1
ATOM 941 C CA . GLY A 1 119 ? -9.298 2.167 22.975 1.00 88.25 119 GLY A CA 1
ATOM 942 C C . GLY A 1 119 ? -9.658 3.610 22.612 1.00 88.25 119 GLY A C 1
ATOM 943 O O . GLY A 1 119 ? -9.856 4.418 23.521 1.00 88.25 119 GLY A O 1
ATOM 944 N N . PHE A 1 120 ? -9.761 3.931 21.319 1.00 91.19 120 PHE A N 1
ATOM 945 C CA . PHE A 1 120 ? -10.143 5.265 20.858 1.00 91.19 120 PHE A CA 1
ATOM 946 C C . PHE A 1 120 ? -11.598 5.565 21.231 1.00 91.19 120 PHE A C 1
ATOM 948 O O . PHE A 1 120 ? -12.521 4.799 20.939 1.00 91.19 120 PHE A O 1
ATOM 955 N N . ARG A 1 121 ? -11.819 6.700 21.886 1.00 88.81 121 ARG A N 1
ATOM 956 C CA . ARG A 1 121 ? -13.136 7.112 22.387 1.00 88.81 121 ARG A CA 1
ATOM 957 C C . ARG A 1 121 ? -13.967 7.791 21.315 1.00 88.81 121 ARG A C 1
ATOM 959 O O . ARG A 1 121 ? -15.193 7.777 21.398 1.00 88.81 121 ARG A O 1
ATOM 966 N N . THR A 1 122 ? -13.309 8.383 20.323 1.00 90.12 122 THR A N 1
ATOM 967 C CA . THR A 1 122 ? -13.964 9.181 19.289 1.00 90.12 122 THR A CA 1
ATOM 968 C C . THR A 1 122 ? -13.439 8.855 17.897 1.00 90.12 122 THR A C 1
ATOM 970 O O . THR A 1 122 ? -12.294 8.442 17.715 1.00 90.12 122 THR A O 1
ATOM 973 N N . ASP A 1 123 ? -14.268 9.126 16.890 1.00 90.62 123 ASP A N 1
ATOM 974 C CA . ASP A 1 123 ? -13.863 9.060 15.483 1.00 90.62 123 ASP A CA 1
ATOM 975 C C . ASP A 1 123 ? -12.755 10.065 15.151 1.00 90.62 123 ASP A C 1
ATOM 977 O O . ASP A 1 123 ? -12.010 9.863 14.199 1.00 90.62 123 ASP A O 1
ATOM 981 N N . ALA A 1 124 ? -12.635 11.154 15.919 1.00 93.38 124 ALA A N 1
ATOM 982 C CA . ALA A 1 124 ? -11.558 12.121 15.742 1.00 93.38 124 ALA A CA 1
ATOM 983 C C . ALA A 1 124 ? -10.197 11.501 16.087 1.00 93.38 124 ALA A C 1
ATOM 985 O O . ALA A 1 124 ? -9.278 11.604 15.280 1.00 93.38 124 ALA A O 1
ATOM 986 N N . GLU A 1 125 ? -10.106 10.793 17.216 1.00 94.69 125 GLU A N 1
ATOM 987 C CA . GLU A 1 125 ? -8.890 10.077 17.628 1.00 94.69 125 GLU A CA 1
ATOM 988 C C . GLU A 1 125 ? -8.509 8.990 16.614 1.00 94.69 125 GLU A C 1
ATOM 990 O O . GLU A 1 125 ? -7.351 8.886 16.210 1.00 94.69 125 GLU A O 1
ATOM 995 N N . LEU A 1 126 ? -9.491 8.207 16.145 1.00 95.38 126 LEU A N 1
ATOM 996 C CA . LEU A 1 126 ? -9.249 7.187 15.123 1.00 95.38 126 LEU A CA 1
ATOM 997 C C . LEU A 1 126 ? -8.785 7.812 13.797 1.00 95.38 126 LEU A C 1
ATOM 999 O O . LEU A 1 126 ? -7.858 7.305 13.167 1.00 95.38 126 LEU A O 1
ATOM 1003 N N . ALA A 1 127 ? -9.408 8.911 13.366 1.00 95.75 127 ALA A N 1
ATOM 1004 C CA . ALA A 1 127 ? -9.052 9.599 12.126 1.00 95.75 127 ALA A CA 1
ATOM 1005 C C . ALA A 1 127 ? -7.633 10.178 12.185 1.00 95.75 127 ALA A C 1
ATOM 1007 O O . ALA A 1 127 ? -6.874 10.035 11.226 1.00 95.75 127 ALA A O 1
ATOM 1008 N N . GLU A 1 128 ? -7.264 10.778 13.318 1.00 96.50 128 GLU A N 1
ATOM 1009 C CA . GLU A 1 128 ? -5.921 11.297 13.576 1.00 96.50 128 GLU A CA 1
ATOM 1010 C C . GLU A 1 128 ? -4.876 10.179 13.526 1.00 96.50 128 GLU A C 1
ATOM 1012 O O . GLU A 1 128 ? -3.903 10.273 12.772 1.00 96.50 128 GLU A O 1
ATOM 1017 N N . PHE A 1 129 ? -5.126 9.070 14.232 1.00 95.31 129 PHE A N 1
ATOM 1018 C CA . PHE A 1 129 ? -4.269 7.887 14.187 1.00 95.31 129 PHE A CA 1
ATOM 1019 C C . PHE A 1 129 ? -4.076 7.381 12.750 1.00 95.31 129 PHE A C 1
ATOM 1021 O O . PHE A 1 129 ? -2.946 7.179 12.298 1.00 95.31 129 PHE A O 1
ATOM 1028 N N . LEU A 1 130 ? -5.163 7.234 11.990 1.00 94.75 130 LEU A N 1
ATOM 1029 C CA . LEU A 1 130 ? -5.119 6.761 10.605 1.00 94.75 130 LEU A CA 1
ATOM 1030 C C . LEU A 1 130 ? -4.558 7.796 9.617 1.00 94.75 130 LEU A C 1
ATOM 1032 O O . LEU A 1 130 ? -4.208 7.428 8.495 1.00 94.75 130 LEU A O 1
ATOM 1036 N N . GLY A 1 131 ? -4.440 9.063 10.020 1.00 94.38 131 GLY A N 1
ATOM 1037 C CA . GLY A 1 131 ? -3.988 10.156 9.161 1.00 94.38 131 GLY A CA 1
ATOM 1038 C C . GLY A 1 131 ? -4.976 10.474 8.040 1.00 94.38 131 GLY A C 1
ATOM 1039 O O . GLY A 1 131 ? -4.558 10.764 6.920 1.00 94.38 131 GLY A O 1
ATOM 1040 N N . VAL A 1 132 ? -6.279 10.373 8.313 1.00 94.94 132 VAL A N 1
ATOM 1041 C CA . VAL A 1 132 ? -7.355 10.629 7.342 1.00 94.94 132 VAL A CA 1
ATOM 1042 C C . VAL A 1 132 ? -8.318 11.693 7.852 1.00 94.94 132 VAL A C 1
ATOM 1044 O O . VAL A 1 132 ? -8.425 11.947 9.049 1.00 94.94 132 VAL A O 1
ATOM 1047 N N . ALA A 1 133 ? -9.073 12.309 6.944 1.00 93.06 133 ALA A N 1
ATOM 1048 C CA . ALA A 1 133 ? -10.147 13.214 7.333 1.00 93.06 133 ALA A CA 1
ATOM 1049 C C . ALA A 1 133 ? -11.319 12.436 7.963 1.00 93.06 133 ALA A C 1
ATOM 1051 O O . ALA A 1 133 ? -11.664 11.348 7.503 1.00 93.06 133 ALA A O 1
ATOM 1052 N N . ARG A 1 134 ? -11.985 13.011 8.974 1.00 90.06 134 ARG A N 1
ATOM 1053 C CA . ARG A 1 134 ? -13.088 12.355 9.715 1.00 90.06 134 ARG A CA 1
ATOM 1054 C C . ARG A 1 134 ? -14.231 11.855 8.822 1.00 90.06 134 ARG A C 1
ATOM 1056 O O . ARG A 1 134 ? -14.790 10.792 9.072 1.00 90.06 134 ARG A O 1
ATOM 1063 N N . ASN A 1 135 ? -14.558 12.590 7.758 1.00 91.56 135 ASN A N 1
ATOM 1064 C CA . ASN A 1 135 ? -15.580 12.186 6.783 1.00 91.56 135 ASN A CA 1
ATOM 1065 C C . ASN A 1 135 ? -15.218 10.886 6.038 1.00 91.56 135 ASN A C 1
ATOM 1067 O O . ASN A 1 135 ? -16.114 10.164 5.613 1.00 91.56 135 ASN A O 1
ATOM 1071 N N . THR A 1 136 ? -13.927 10.557 5.934 1.00 92.19 136 THR A N 1
ATOM 1072 C CA . THR A 1 136 ? -13.450 9.293 5.355 1.00 92.19 136 THR A CA 1
ATOM 1073 C C . THR A 1 136 ? -13.973 8.113 6.164 1.00 92.19 136 THR A C 1
ATOM 1075 O O . THR A 1 136 ? -14.514 7.183 5.581 1.00 92.19 136 THR A O 1
ATOM 1078 N N . LEU A 1 137 ? -13.902 8.174 7.499 1.00 92.56 137 LEU A N 1
ATOM 1079 C CA . LEU A 1 137 ? -14.393 7.096 8.364 1.00 92.56 137 LEU A CA 1
ATOM 1080 C C . LEU A 1 137 ? -15.900 6.884 8.206 1.00 92.56 137 LEU A C 1
ATOM 1082 O O . LEU A 1 137 ? -16.364 5.751 8.121 1.00 92.56 137 LEU A O 1
ATOM 1086 N N . SER A 1 138 ? -16.661 7.979 8.117 1.00 89.88 138 SER A N 1
ATOM 1087 C CA . SER A 1 138 ? -18.107 7.918 7.888 1.00 89.88 138 SER A CA 1
ATOM 1088 C C . SER A 1 138 ? -18.453 7.289 6.535 1.00 89.88 138 SER A C 1
ATOM 1090 O O . SER A 1 138 ? -19.368 6.471 6.461 1.00 89.88 138 SER A O 1
ATOM 1092 N N . ASN A 1 139 ? -17.713 7.626 5.475 1.00 90.81 139 ASN A N 1
ATOM 1093 C CA . ASN A 1 139 ? -17.915 7.032 4.154 1.00 90.81 139 ASN A CA 1
ATOM 1094 C C . ASN A 1 139 ? -17.566 5.544 4.135 1.00 90.81 139 ASN A C 1
ATOM 1096 O O . ASN A 1 139 ? -18.332 4.763 3.577 1.00 90.81 139 ASN A O 1
ATOM 1100 N N . VAL A 1 140 ? -16.455 5.160 4.769 1.00 91.56 140 VAL A N 1
ATOM 1101 C CA . VAL A 1 140 ? -16.023 3.761 4.866 1.00 91.56 140 VAL A CA 1
ATOM 1102 C C . VAL A 1 140 ? -17.055 2.929 5.625 1.00 91.56 140 VAL A C 1
ATOM 1104 O O . VAL A 1 140 ? -17.544 1.946 5.093 1.00 91.56 140 VAL A O 1
ATOM 1107 N N . ARG A 1 141 ? -17.506 3.376 6.804 1.00 89.06 141 ARG A N 1
ATOM 1108 C CA . ARG A 1 141 ? -18.562 2.678 7.566 1.00 89.06 141 ARG A CA 1
ATOM 1109 C C . ARG A 1 141 ? -19.894 2.565 6.831 1.00 89.06 141 ARG A C 1
ATOM 1111 O O . ARG A 1 141 ? -20.687 1.687 7.137 1.00 89.06 141 ARG A O 1
ATOM 1118 N N . ALA A 1 142 ? -20.173 3.484 5.913 1.00 87.62 142 ALA A N 1
ATOM 1119 C CA . ALA A 1 142 ? -21.377 3.451 5.094 1.00 87.62 142 ALA A CA 1
ATOM 1120 C C . ALA A 1 142 ? -21.216 2.594 3.823 1.00 87.62 142 ALA A C 1
ATOM 1122 O O . ALA A 1 142 ? -22.071 2.686 2.945 1.00 87.62 142 ALA A O 1
ATOM 1123 N N . GLY A 1 143 ? -20.110 1.855 3.671 1.00 86.56 143 GLY A N 1
ATOM 1124 C CA . GLY A 1 143 ? -19.798 1.060 2.479 1.00 86.56 143 GLY A CA 1
ATOM 1125 C C . GLY A 1 143 ? -19.568 1.886 1.212 1.00 86.56 143 GLY A C 1
ATOM 1126 O O . GLY A 1 143 ? -19.636 1.377 0.097 1.00 86.56 143 GLY A O 1
ATOM 1127 N N . ARG A 1 144 ? -19.324 3.195 1.356 1.00 88.31 144 ARG A N 1
ATOM 1128 C CA . ARG A 1 144 ? -19.131 4.143 0.242 1.00 88.31 144 ARG A CA 1
ATOM 1129 C C . ARG A 1 144 ? -17.656 4.406 -0.064 1.00 88.31 144 ARG A C 1
ATOM 1131 O O . ARG A 1 144 ? -17.341 5.302 -0.845 1.00 88.31 144 ARG A O 1
ATOM 1138 N N . GLY A 1 145 ? -16.744 3.666 0.561 1.00 87.88 145 GLY A N 1
ATOM 1139 C CA . GLY A 1 145 ? -15.309 3.776 0.330 1.00 87.88 145 GLY A CA 1
ATOM 1140 C C . GLY A 1 145 ? -14.519 2.742 1.122 1.00 87.88 145 GLY A C 1
ATOM 1141 O O . GLY A 1 145 ? -15.063 2.046 1.967 1.00 87.88 145 GLY A O 1
ATOM 1142 N N . SER A 1 146 ? -13.217 2.680 0.866 1.00 90.12 146 SER A N 1
ATOM 1143 C CA . SER A 1 146 ? -12.289 1.783 1.558 1.00 90.12 146 SER A CA 1
ATOM 1144 C C . SER A 1 146 ? -11.094 2.559 2.090 1.00 90.12 146 SER A C 1
ATOM 1146 O O . SER A 1 146 ? -10.733 3.611 1.548 1.00 90.12 146 SER A O 1
ATOM 1148 N N . LEU A 1 147 ? -10.411 2.017 3.096 1.00 91.62 147 LEU A N 1
ATOM 1149 C CA . LEU A 1 147 ? -9.147 2.597 3.527 1.00 91.62 147 LEU A CA 1
ATOM 1150 C C . LEU A 1 147 ? -8.075 2.505 2.435 1.00 91.62 147 LEU A C 1
ATOM 1152 O O . LEU A 1 147 ? -7.949 1.518 1.713 1.00 91.62 147 LEU A O 1
ATOM 1156 N N . GLY A 1 148 ? -7.258 3.550 2.331 1.00 91.12 148 GLY A N 1
ATOM 1157 C CA . GLY A 1 148 ? -6.061 3.510 1.501 1.00 91.12 148 GLY A CA 1
ATOM 1158 C C . GLY A 1 148 ? -4.956 2.637 2.119 1.00 91.12 148 GLY A C 1
ATOM 1159 O O . GLY A 1 148 ? -5.010 2.293 3.304 1.00 91.12 148 GLY A O 1
ATOM 1160 N N . PRO A 1 149 ? -3.884 2.343 1.362 1.00 90.31 149 PRO A N 1
ATOM 1161 C CA . PRO A 1 149 ? -2.756 1.559 1.867 1.00 90.31 149 PRO A CA 1
ATOM 1162 C C . PRO A 1 149 ? -2.033 2.204 3.059 1.00 90.31 149 PRO A C 1
ATOM 1164 O O . PRO A 1 149 ? -1.638 1.497 3.979 1.00 90.31 149 PRO A O 1
ATOM 1167 N N . ARG A 1 150 ? -1.908 3.541 3.096 1.00 91.31 150 ARG A N 1
ATOM 1168 C CA . ARG A 1 150 ? -1.264 4.263 4.214 1.00 91.31 150 ARG A CA 1
ATOM 1169 C C . ARG A 1 150 ? -1.995 4.058 5.553 1.00 91.31 150 ARG A C 1
ATOM 1171 O O . ARG A 1 150 ? -1.348 3.605 6.494 1.00 91.31 150 ARG A O 1
ATOM 1178 N N . PRO A 1 151 ? -3.315 4.310 5.663 1.00 93.50 151 PRO A N 1
ATOM 1179 C CA . PRO A 1 151 ? -4.072 3.973 6.870 1.00 93.50 151 PRO A CA 1
ATOM 1180 C C . PRO A 1 151 ? -3.928 2.507 7.296 1.00 93.50 151 PRO A C 1
ATOM 1182 O O . PRO A 1 151 ? -3.737 2.227 8.475 1.00 93.50 151 PRO A O 1
ATOM 1185 N N . ARG A 1 152 ? -3.952 1.566 6.343 1.00 93.75 152 ARG A N 1
ATOM 1186 C CA . ARG A 1 152 ? -3.790 0.130 6.626 1.00 93.75 152 ARG A CA 1
ATOM 1187 C C . ARG A 1 152 ? -2.398 -0.220 7.149 1.00 93.75 152 ARG A C 1
ATOM 1189 O O . ARG A 1 152 ? -2.296 -1.011 8.079 1.00 93.75 152 ARG A O 1
ATOM 1196 N N . LEU A 1 153 ? -1.341 0.405 6.628 1.00 90.88 153 LEU A N 1
ATOM 1197 C CA . LEU A 1 153 ? 0.019 0.259 7.160 1.00 90.88 153 LEU A CA 1
ATOM 1198 C C . LEU A 1 153 ? 0.110 0.743 8.606 1.00 90.88 153 LEU A C 1
ATOM 1200 O O . LEU A 1 153 ? 0.733 0.080 9.429 1.00 90.88 153 LEU A O 1
ATOM 1204 N N . ARG A 1 154 ? -0.550 1.857 8.942 1.00 92.62 154 ARG A N 1
ATOM 1205 C CA . ARG A 1 154 ? -0.600 2.356 10.324 1.00 92.62 154 ARG A CA 1
ATOM 1206 C C . ARG A 1 154 ? -1.322 1.390 11.255 1.00 92.62 154 ARG A C 1
ATOM 1208 O O . ARG A 1 154 ? -0.829 1.125 12.350 1.00 92.62 154 ARG A O 1
ATOM 1215 N N . ILE A 1 155 ? -2.452 0.831 10.806 1.00 93.75 155 ILE A N 1
ATOM 1216 C CA . ILE A 1 155 ? -3.154 -0.234 11.536 1.00 93.75 155 ILE A CA 1
ATOM 1217 C C . ILE A 1 155 ? -2.202 -1.405 11.751 1.00 93.75 155 ILE A C 1
ATOM 1219 O O . ILE A 1 155 ? -2.002 -1.825 12.882 1.00 93.75 155 ILE A O 1
ATOM 1223 N N . LEU A 1 156 ? -1.570 -1.906 10.693 1.00 91.00 156 LEU A N 1
ATOM 1224 C CA . LEU A 1 156 ? -0.684 -3.054 10.799 1.00 91.00 156 LEU A CA 1
ATOM 1225 C C . LEU A 1 156 ? 0.484 -2.801 11.752 1.00 91.00 156 LEU A C 1
ATOM 1227 O O . LEU A 1 156 ? 0.715 -3.625 12.630 1.00 91.00 156 LEU A O 1
ATOM 1231 N N . ASN A 1 157 ? 1.147 -1.646 11.650 1.00 91.31 157 ASN A N 1
ATOM 1232 C CA . ASN A 1 157 ? 2.262 -1.281 12.524 1.00 91.31 157 ASN A CA 1
ATOM 1233 C C . ASN A 1 157 ? 1.867 -1.297 14.004 1.00 91.31 157 ASN A C 1
ATOM 1235 O O . ASN A 1 157 ? 2.641 -1.692 14.871 1.00 91.31 157 ASN A O 1
ATOM 1239 N N . ARG A 1 158 ? 0.625 -0.908 14.312 1.00 91.88 158 ARG A N 1
ATOM 1240 C CA . ARG A 1 158 ? 0.115 -0.927 15.684 1.00 91.88 158 ARG A CA 1
ATOM 1241 C C . ARG A 1 158 ? 0.046 -2.338 16.277 1.00 91.88 158 ARG A C 1
ATOM 1243 O O . ARG A 1 158 ? 0.184 -2.473 17.490 1.00 91.88 158 ARG A O 1
ATOM 1250 N N . PHE A 1 159 ? -0.166 -3.365 15.453 1.00 88.94 159 PHE A N 1
ATOM 1251 C CA . PHE A 1 159 ? -0.355 -4.757 15.894 1.00 88.94 159 PHE A CA 1
ATOM 1252 C C . PHE A 1 159 ? 0.779 -5.708 15.484 1.00 88.94 159 PHE A C 1
ATOM 1254 O O . PHE A 1 159 ? 0.792 -6.861 15.910 1.00 88.94 159 PHE A O 1
ATOM 1261 N N . ALA A 1 160 ? 1.714 -5.239 14.666 1.00 86.94 160 ALA A N 1
ATOM 1262 C CA . ALA A 1 160 ? 2.952 -5.901 14.283 1.00 86.94 160 ALA A CA 1
ATOM 1263 C C . ALA A 1 160 ? 3.980 -4.797 13.980 1.00 86.94 160 ALA A C 1
ATOM 1265 O O . ALA A 1 160 ? 4.045 -4.351 12.836 1.00 86.94 160 ALA A O 1
ATOM 1266 N N . PRO A 1 161 ? 4.712 -4.304 14.996 1.00 87.75 161 PRO A N 1
ATOM 1267 C CA . PRO A 1 161 ? 5.604 -3.163 14.832 1.00 87.75 161 PRO A CA 1
ATOM 1268 C C . PRO A 1 161 ? 6.717 -3.410 13.815 1.00 87.75 161 PRO A C 1
ATOM 1270 O O . PRO A 1 161 ? 7.344 -4.468 13.804 1.00 87.75 161 PRO A O 1
ATOM 1273 N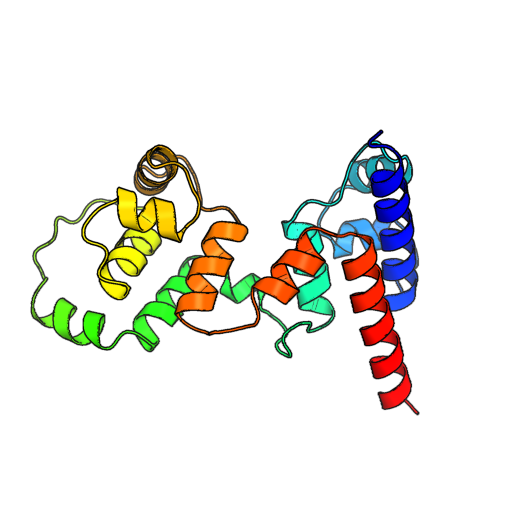 N . PHE A 1 162 ? 6.979 -2.399 12.998 1.00 87.38 162 PHE A N 1
ATOM 1274 C CA . PHE A 1 162 ? 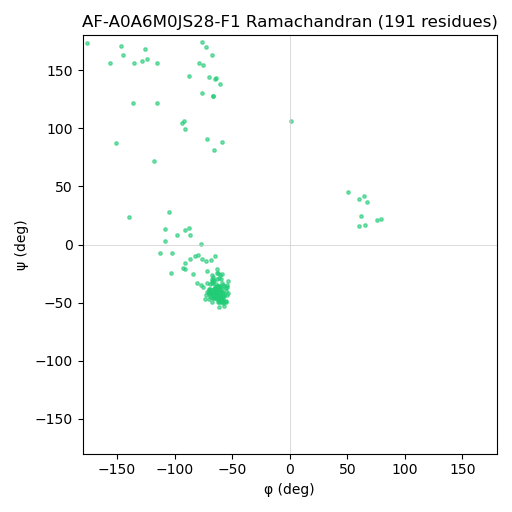8.086 -2.310 12.059 1.00 87.38 162 PHE A CA 1
ATOM 1275 C C . PHE A 1 162 ? 8.555 -0.856 11.942 1.00 87.38 162 PHE A C 1
ATOM 1277 O O . PHE A 1 162 ? 7.915 0.073 12.439 1.00 87.38 162 PHE A O 1
ATOM 1284 N N . ASP A 1 163 ? 9.683 -0.652 11.269 1.00 87.69 163 ASP A N 1
ATOM 1285 C CA . ASP A 1 163 ? 10.231 0.679 11.028 1.00 87.69 163 ASP A CA 1
ATOM 1286 C C . ASP A 1 163 ? 9.390 1.440 9.987 1.00 87.69 163 ASP A C 1
ATOM 1288 O O . ASP A 1 163 ? 9.593 1.340 8.773 1.00 87.69 163 ASP A O 1
ATOM 1292 N N . THR A 1 164 ? 8.391 2.181 10.470 1.00 84.62 164 THR A N 1
ATOM 1293 C CA . THR A 1 164 ? 7.515 2.994 9.620 1.00 84.62 164 THR A CA 1
ATOM 1294 C C . THR A 1 164 ? 8.232 4.153 8.957 1.00 84.62 164 THR A C 1
ATOM 1296 O O . THR A 1 164 ? 7.839 4.518 7.854 1.00 84.62 164 THR A O 1
ATOM 1299 N N . GLU A 1 165 ? 9.256 4.730 9.589 1.00 87.44 165 GLU A N 1
ATOM 1300 C CA . GLU A 1 165 ? 9.989 5.861 9.015 1.00 87.44 165 GLU A CA 1
ATOM 1301 C C . GLU A 1 165 ? 10.773 5.408 7.792 1.00 87.44 165 GLU A C 1
ATOM 1303 O O . GLU A 1 165 ? 10.674 6.022 6.729 1.00 87.44 165 GLU A O 1
ATOM 1308 N N . ARG A 1 166 ? 11.463 4.268 7.901 1.00 88.19 166 ARG A N 1
ATOM 1309 C CA . ARG A 1 166 ? 12.163 3.650 6.775 1.00 88.19 166 ARG A CA 1
ATOM 1310 C C . ARG A 1 166 ? 11.201 3.282 5.646 1.00 88.19 166 ARG A C 1
ATOM 1312 O O . ARG A 1 166 ? 11.487 3.555 4.482 1.00 88.19 166 ARG A O 1
ATOM 1319 N N . VAL A 1 167 ? 10.047 2.700 5.970 1.00 89.19 167 VAL A N 1
ATOM 1320 C CA . VAL A 1 167 ? 9.027 2.345 4.969 1.00 89.19 167 VAL A CA 1
ATOM 1321 C C . VAL A 1 167 ? 8.474 3.595 4.288 1.00 89.19 167 VAL A C 1
ATOM 1323 O O . VAL A 1 167 ? 8.392 3.638 3.062 1.00 89.19 167 VAL A O 1
ATOM 1326 N N . ASP A 1 168 ? 8.137 4.638 5.045 1.00 88.38 168 ASP A N 1
ATOM 1327 C CA . ASP A 1 168 ? 7.636 5.891 4.485 1.00 88.38 168 ASP A CA 1
ATOM 1328 C C . ASP A 1 168 ? 8.690 6.612 3.640 1.00 88.38 168 ASP A C 1
ATOM 1330 O O . ASP A 1 168 ? 8.344 7.153 2.586 1.00 88.38 168 ASP A O 1
ATOM 1334 N N . ALA A 1 169 ? 9.960 6.589 4.047 1.00 89.88 169 ALA A N 1
ATOM 1335 C CA . ALA A 1 169 ? 11.064 7.151 3.277 1.00 89.88 169 ALA A CA 1
ATOM 1336 C C . ALA A 1 169 ? 11.168 6.482 1.900 1.00 89.88 169 ALA A C 1
ATOM 1338 O O . ALA A 1 169 ? 11.190 7.171 0.875 1.00 89.88 169 ALA A O 1
ATOM 1339 N N . VAL A 1 170 ? 11.129 5.147 1.861 1.00 91.31 170 VAL A N 1
ATOM 1340 C CA . VAL A 1 170 ? 11.208 4.393 0.605 1.00 91.31 170 VAL A CA 1
ATOM 1341 C C . VAL A 1 170 ? 9.940 4.542 -0.241 1.00 91.31 170 VAL A C 1
ATOM 1343 O O . VAL A 1 170 ? 10.013 4.726 -1.454 1.00 91.31 170 VAL A O 1
ATOM 1346 N N . LEU A 1 171 ? 8.753 4.553 0.369 1.00 90.44 171 LEU A N 1
ATOM 1347 C CA . LEU A 1 171 ? 7.506 4.759 -0.375 1.00 90.44 171 LEU A CA 1
ATOM 1348 C C . LEU A 1 171 ? 7.411 6.158 -0.996 1.00 90.44 171 LEU A C 1
ATOM 1350 O O . LEU A 1 171 ? 6.784 6.311 -2.049 1.00 90.44 171 LEU A O 1
ATOM 1354 N N . ASN A 1 172 ? 8.020 7.173 -0.380 1.00 89.94 172 ASN A N 1
ATOM 1355 C CA . ASN A 1 172 ? 7.972 8.557 -0.855 1.00 89.94 172 ASN A CA 1
ATOM 1356 C C . ASN A 1 172 ? 9.112 8.930 -1.814 1.00 89.94 172 ASN A C 1
ATOM 1358 O O . ASN A 1 172 ? 8.946 9.861 -2.605 1.00 89.94 172 ASN A O 1
ATOM 1362 N N . SER A 1 173 ? 10.229 8.198 -1.807 1.00 91.62 173 SER A N 1
ATOM 1363 C CA . SER A 1 173 ? 11.397 8.486 -2.643 1.00 91.62 173 SER A CA 1
ATOM 1364 C C . SER A 1 173 ? 11.648 7.379 -3.660 1.00 91.62 173 SER A C 1
ATOM 1366 O O . SER A 1 173 ? 11.844 6.220 -3.310 1.00 91.62 173 SER A O 1
ATOM 1368 N N . THR A 1 174 ? 11.650 7.744 -4.942 1.00 92.81 174 THR A N 1
ATOM 1369 C CA . THR A 1 174 ? 11.992 6.799 -6.012 1.00 92.81 174 THR A CA 1
ATOM 1370 C C . THR A 1 174 ? 13.444 6.340 -5.899 1.00 92.81 174 THR A C 1
ATOM 1372 O O . THR A 1 174 ? 13.699 5.151 -6.036 1.00 92.81 174 THR A O 1
ATOM 1375 N N . ASP A 1 175 ? 14.364 7.244 -5.557 1.00 92.69 175 ASP A N 1
ATOM 1376 C CA . ASP A 1 175 ? 15.785 6.919 -5.392 1.00 92.69 175 ASP A CA 1
ATOM 1377 C C . ASP A 1 175 ? 16.002 5.935 -4.237 1.00 92.69 175 ASP A C 1
ATOM 1379 O O . ASP A 1 175 ? 16.750 4.972 -4.366 1.00 92.69 175 ASP A O 1
ATOM 1383 N N . ALA A 1 176 ? 15.285 6.122 -3.124 1.00 93.38 176 ALA A N 1
ATOM 1384 C CA . ALA A 1 176 ? 15.355 5.196 -1.996 1.00 93.38 176 ALA A CA 1
ATOM 1385 C C . ALA A 1 176 ? 14.785 3.813 -2.351 1.00 93.38 176 ALA A C 1
ATO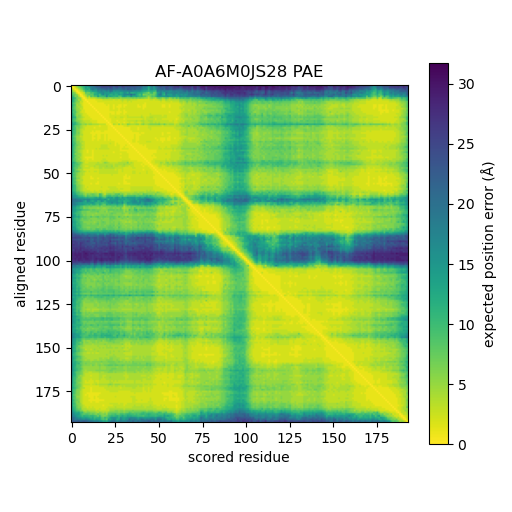M 1387 O O . ALA A 1 176 ? 15.273 2.800 -1.856 1.00 93.38 176 ALA A O 1
ATOM 1388 N N . LEU A 1 177 ? 13.767 3.759 -3.215 1.00 94.50 177 LEU A N 1
ATOM 1389 C CA . LEU A 1 177 ? 13.211 2.499 -3.703 1.00 94.50 177 LEU A CA 1
ATOM 1390 C C . LEU A 1 177 ? 14.153 1.797 -4.683 1.00 94.50 177 LEU A C 1
ATOM 1392 O O . LEU A 1 177 ? 14.317 0.586 -4.577 1.00 94.50 177 LEU A O 1
ATOM 1396 N N . ILE A 1 178 ? 14.803 2.539 -5.582 1.00 95.06 178 ILE A N 1
ATOM 1397 C CA . ILE A 1 178 ? 15.859 2.005 -6.453 1.00 95.06 178 ILE A CA 1
ATOM 1398 C C . ILE A 1 178 ? 16.983 1.407 -5.603 1.00 95.06 178 ILE A C 1
ATOM 1400 O O . ILE A 1 178 ? 17.324 0.243 -5.794 1.00 95.06 178 ILE A O 1
ATOM 1404 N N . ALA A 1 179 ? 17.484 2.162 -4.621 1.00 94.44 179 ALA A N 1
ATOM 1405 C CA . ALA A 1 179 ? 18.543 1.707 -3.726 1.00 94.44 179 ALA A CA 1
ATOM 1406 C C . ALA A 1 179 ? 18.147 0.431 -2.965 1.00 94.44 179 ALA A C 1
ATOM 1408 O O . ALA A 1 179 ? 18.938 -0.499 -2.875 1.00 94.44 179 ALA A O 1
ATOM 1409 N N . ALA A 1 180 ? 16.904 0.347 -2.475 1.00 93.44 180 ALA A N 1
ATOM 1410 C CA . ALA A 1 180 ? 16.409 -0.848 -1.792 1.00 93.44 180 ALA A CA 1
ATOM 1411 C C . ALA A 1 180 ? 16.355 -2.084 -2.709 1.00 93.44 180 ALA A C 1
ATOM 1413 O O . ALA A 1 180 ? 16.647 -3.190 -2.259 1.00 93.44 180 ALA A O 1
ATOM 1414 N N . VAL A 1 181 ? 15.984 -1.917 -3.985 1.00 94.50 181 VAL A N 1
ATOM 1415 C CA . VAL A 1 181 ? 15.983 -3.023 -4.959 1.00 94.50 181 VAL A CA 1
ATOM 1416 C C . VAL A 1 181 ? 17.412 -3.446 -5.299 1.00 94.50 181 VAL A C 1
ATOM 1418 O O . VAL A 1 181 ? 17.686 -4.638 -5.338 1.00 94.50 181 VAL A O 1
ATOM 1421 N N . GLN A 1 182 ? 18.326 -2.496 -5.495 1.00 94.50 182 GLN A N 1
ATOM 1422 C CA . GLN A 1 182 ? 19.735 -2.790 -5.774 1.00 94.50 182 GLN A CA 1
ATOM 1423 C C . GLN A 1 182 ? 20.412 -3.515 -4.605 1.00 94.50 182 GLN A C 1
ATOM 1425 O O . GLN A 1 182 ? 21.045 -4.543 -4.817 1.00 94.50 182 GLN A O 1
ATOM 1430 N N . GLU A 1 183 ? 20.198 -3.051 -3.371 1.00 92.44 183 GLU A N 1
ATOM 1431 C CA . GLU A 1 183 ? 20.693 -3.718 -2.161 1.00 92.44 183 GLU A CA 1
ATOM 1432 C C . GLU A 1 183 ? 20.155 -5.155 -2.051 1.00 92.44 183 GLU A C 1
ATOM 1434 O O . GLU A 1 183 ? 20.869 -6.067 -1.638 1.00 92.44 183 GLU A O 1
ATOM 1439 N N . TRP A 1 184 ? 18.894 -5.378 -2.432 1.00 93.56 184 TRP A N 1
ATOM 1440 C CA . TRP A 1 184 ? 18.332 -6.725 -2.497 1.00 93.56 184 TRP A CA 1
ATOM 1441 C C . TRP A 1 184 ? 19.007 -7.585 -3.575 1.00 93.56 184 TRP A C 1
ATOM 1443 O O . TRP A 1 184 ? 19.365 -8.720 -3.276 1.00 93.56 184 TRP A O 1
ATOM 1453 N N . MET A 1 185 ? 19.224 -7.055 -4.783 1.00 91.75 185 MET A N 1
ATOM 1454 C CA . MET A 1 185 ? 19.911 -7.776 -5.864 1.00 91.75 185 MET A CA 1
ATOM 1455 C C . MET A 1 185 ? 21.327 -8.192 -5.454 1.00 91.75 185 MET A C 1
ATOM 1457 O O . MET A 1 185 ? 21.716 -9.332 -5.675 1.00 91.75 185 MET A O 1
ATOM 1461 N N . GLU A 1 186 ? 22.091 -7.294 -4.826 1.00 91.06 186 GLU A N 1
ATOM 1462 C CA . GLU A 1 186 ? 23.450 -7.587 -4.349 1.00 91.06 186 GLU A CA 1
ATOM 1463 C C . GLU A 1 186 ? 23.470 -8.746 -3.343 1.00 91.06 186 GLU A C 1
ATOM 1465 O O . GLU A 1 186 ? 24.337 -9.615 -3.420 1.00 91.06 186 GLU A O 1
ATOM 1470 N N . ARG A 1 187 ? 22.491 -8.796 -2.430 1.00 87.81 187 ARG A N 1
ATOM 1471 C CA . ARG A 1 187 ? 22.348 -9.898 -1.466 1.00 87.81 187 ARG A CA 1
ATOM 1472 C C . ARG A 1 187 ? 21.932 -11.205 -2.138 1.00 87.81 187 ARG A C 1
ATOM 1474 O O . ARG A 1 187 ? 22.500 -12.241 -1.830 1.00 87.81 187 ARG A O 1
ATOM 1481 N N . ASP A 1 188 ? 20.966 -11.150 -3.054 1.00 83.38 188 ASP A N 1
ATOM 1482 C CA . ASP A 1 188 ? 20.462 -12.335 -3.760 1.00 83.38 188 ASP A CA 1
ATOM 1483 C C . ASP A 1 188 ? 21.547 -12.973 -4.641 1.00 83.38 188 ASP A C 1
ATOM 1485 O O . ASP A 1 188 ? 21.652 -14.195 -4.700 1.00 83.38 188 ASP A O 1
ATOM 1489 N N . HIS A 1 189 ? 22.408 -12.156 -5.258 1.00 77.81 189 HIS A N 1
ATOM 1490 C CA . HIS A 1 189 ? 23.585 -12.632 -5.983 1.00 77.81 189 HIS A CA 1
ATOM 1491 C C . HIS A 1 189 ? 24.647 -13.236 -5.054 1.00 77.81 189 HIS A C 1
ATOM 1493 O O . HIS A 1 189 ? 25.209 -14.273 -5.392 1.00 77.81 189 HIS A O 1
ATOM 1499 N N . ALA A 1 190 ? 24.898 -12.635 -3.886 1.00 74.62 190 ALA A N 1
ATOM 1500 C CA . ALA A 1 190 ? 25.862 -13.158 -2.914 1.00 74.62 190 ALA A CA 1
ATOM 1501 C C . ALA A 1 190 ? 25.434 -14.502 -2.291 1.00 74.62 190 ALA A C 1
ATOM 1503 O O . ALA A 1 190 ? 26.292 -15.292 -1.914 1.00 74.62 190 ALA A O 1
ATOM 1504 N N . ASP A 1 191 ? 24.129 -14.775 -2.198 1.00 69.94 191 ASP A N 1
ATOM 1505 C CA . ASP A 1 191 ? 23.592 -16.049 -1.698 1.00 69.94 191 ASP A CA 1
ATOM 1506 C C . ASP A 1 191 ? 23.617 -17.180 -2.759 1.00 69.94 191 ASP A C 1
ATOM 1508 O O . ASP A 1 191 ? 23.323 -18.335 -2.436 1.00 69.94 191 ASP A O 1
ATOM 1512 N N . GLN A 1 192 ? 23.932 -16.868 -4.025 1.00 59.38 192 GLN A N 1
ATOM 1513 C CA . GLN A 1 192 ? 23.967 -17.817 -5.152 1.00 59.38 192 GLN A CA 1
ATOM 1514 C C . GLN A 1 192 ? 25.386 -18.266 -5.557 1.00 59.38 192 GLN A C 1
ATOM 1516 O O . GLN A 1 192 ? 25.506 -19.168 -6.393 1.00 59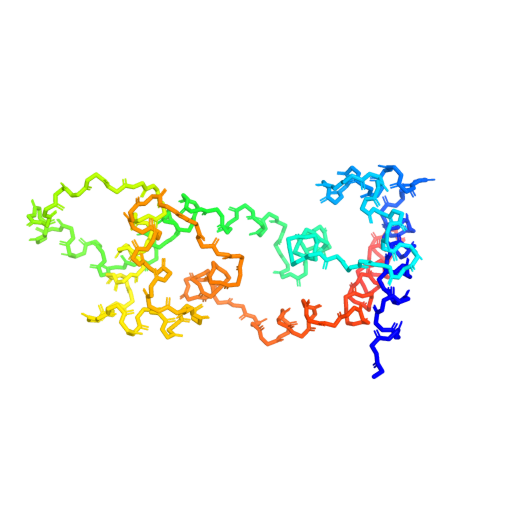.38 192 GLN A O 1
ATOM 1521 N N . GLU A 1 193 ? 26.434 -17.668 -4.979 1.00 52.16 193 GLU A N 1
ATOM 1522 C CA . GLU A 1 193 ? 27.851 -18.055 -5.140 1.00 52.16 193 GLU A CA 1
ATOM 1523 C C . GLU A 1 193 ? 28.337 -18.983 -4.014 1.00 52.16 193 GLU A C 1
ATOM 1525 O O . GLU A 1 193 ? 29.107 -19.924 -4.329 1.00 52.16 193 GLU A O 1
#

Solvent-accessible surface area (backbone atoms only — not comparable to full-atom values): 10955 Å² total; per-residue (Å²): 140,74,68,66,69,19,52,43,46,30,50,40,54,51,52,48,25,65,71,66,73,35,93,39,70,63,50,48,15,58,74,59,70,50,50,59,68,55,48,54,31,20,62,70,45,74,39,73,82,49,69,68,43,50,48,50,54,41,25,73,65,25,72,81,83,42,67,62,52,68,60,48,54,36,54,68,46,40,42,55,47,48,63,73,70,29,67,65,49,66,58,41,59,78,72,55,88,75,73,77,88,66,94,49,44,70,56,20,48,34,52,54,48,50,30,62,64,72,64,49,90,43,65,62,56,46,19,58,71,41,72,48,62,59,67,53,57,56,33,20,43,67,65,72,48,72,84,53,71,68,35,36,50,50,55,44,35,77,77,54,78,65,69,58,67,64,50,49,50,32,71,74,28,60,66,49,40,43,51,53,51,50,56,42,44,57,51,58,54,64,75,72,113

InterPro domains:
  IPR010982 Lambda repressor-like, DNA-binding domain superfamily [G3DSA:1.10.260.40] (107-159)

Secondary structure (DSSP, 8-state):
--SHHHHHHHHHHHHHHHHTT--SHHHHHHHHT--HHHHHHHHTTS----HHHHHHHHHHTTTTS-S-HHHHTSHHHHHHHHHHH-HHHHHHHTT-S-S------HHHHHHHHHHHHHT--SHHHHHHHHTS-HHHHHHHHTTS----HHHHHHHHHHHS---HHHHHHHHH-HHHHHHHHHHHHHHHHHT--

Organism: NCBI:txid57489

Nearest PDB structures (foldseek):
  3trb-assembly1_A  TM=6.704E-01  e=7.543E-01  Coxiella burnetii
  3g5g-assembly1_A  TM=6.175E-01  e=1.379E+00  Enterobacter sp. RFL1396
  6jpi-assembly1_C  TM=4.718E-01  e=1.444E+00  Pseudomonas aeruginosa PAO1
  6f8h-assembly2_C-3  TM=3.954E-01  e=1.908E+00  Pseudomonas putida
  5d50-assembly1_C  TM=3.910E-01  e=5.295E+00  Salmonella phage SPC32H

Radius of gyration: 19.53 Å; Cα contacts (8 Å, |Δi|>4): 180; chains: 1; bounding box: 54×40×50 Å

Sequence (193 aa):
MPTDTLHRDAELLDVLKTGFDLGSDAQVAAFLGITRTTIHSVRHGKARLGIVQRLKILDHIGFLHSRQWLESLLPDNLSARIRRTSHALAQRQVRSRQRITRDLDVEGELLDLVQDACGFRTDAELAEFLGVARNTLSNVRAGRGSLGPRPRLRILNRFAPFDTERVDAVLNSTDALIAAVQEWMERDHADQE

Mean predicted aligned error: 7.46 Å

pLDDT: mean 85.23, std 13.18, range [44.12, 96.5]

Foldseek 3Di:
DPQPQLCLQLVLLVLCCVLVVPPDCCSSCVQLVHDSVQNVCSNVSNDHDDLSSLVSLCLVLCVVVHHPVVVCLDLVNLLVLLVVQAPQVVVVVVVDPDDDPDPFDSQLVSLVSLCSSVVPPDLVVSCVLLVHDSVQNVCNRVVNDHRDSSSSVSSCCVRVNDDPVLVVVSSVGSVSSSVSSVVSSVVVVVVVD